Protein AF-A0A3M7S4C2-F1 (afdb_monomer_lite)

Secondary structure (DSSP, 8-state):
----------SS-S-----PPPP---------------------------PPP----------PPPP---------------PPP------------------PPPP---------S-------------------TT-EEEEEETTTTEEEEE-SS-EEEEEEEEE-TTGGG-------BEEEEEETTEEEEEEEEBTTBS-SEE-TTT--EE-EEEES-TT--SSEEEE--HHHHHHHHHHHHHS-GGGEEEEEE-

Radius of gyration: 34.14 Å; chains: 1; bounding box: 74×102×87 Å

Foldseek 3Di:
DDDDDDDDDDPPPDPDDDPDDDDDDDDDDDDDDDPPPDDDDPDDDPPDDDDDDPDDDDDPDPDDDDDDDDPDDDDPPDDPPPDDDDDDDDDDDPDDDDDPPPPDPDPPDPPPPDDDPDDPDPDDPPPPPPPPPPPPLQFKEWEADPVQQWIWIDGNPDTDIFRKDFQAVPCVPPPQDFAFWWWDQPDPPDNQKTWTQGPVDPARGQDPVPRDGAIEIEHADPPDPHGYIHGVDPVVSVVVVVVPVVDDRVRYTYTYDD

Sequence (258 aa):
MMKFTALVVLSCLYTLGTSQMFPDHSLDMSQQLTMAHSMPLMQSVPVAHPVPVPVAHPVAVPVAHPVPVPVLHPMPVALPLMASPLVGFRHGGFGRFRSLRRRRPRPFRRDFFKRDLNNSTEEGVSEEAMDEEEFPFNKTFCNYSSDRKILSCNGVNSSFDCDVIQKLSGLEKLRLRLSRLELVPAEEDNLSVLRLLTPESDFTVVEPLTKRKIVLSLFNSKNTNDPGLMINDSQCWGKVENLVKENKREDIQLALFL

Organism: Brachionus plicatilis (NCBI:txid10195)

pLDDT: mean 70.72, std 20.03, range [32.59, 98.25]

Structure (mmCIF, N/CA/C/O backbone):
data_AF-A0A3M7S4C2-F1
#
_entry.id   AF-A0A3M7S4C2-F1
#
loop_
_atom_site.group_PDB
_atom_site.id
_atom_site.type_symbol
_atom_site.label_atom_id
_atom_site.label_alt_id
_atom_site.label_comp_id
_atom_site.label_asym_id
_atom_site.label_entity_id
_atom_site.label_seq_id
_atom_site.pdbx_PDB_ins_code
_atom_site.Cartn_x
_atom_site.Cartn_y
_atom_site.Cartn_z
_atom_site.occupancy
_atom_site.B_iso_or_equiv
_atom_site.auth_seq_id
_atom_site.auth_comp_id
_atom_site.auth_asym_id
_atom_site.auth_atom_id
_atom_site.pdbx_PDB_model_num
ATOM 1 N N . MET A 1 1 ? -56.886 15.601 4.260 1.00 35.12 1 MET A N 1
ATOM 2 C CA . MET A 1 1 ? -57.551 15.059 3.055 1.00 35.12 1 MET A CA 1
ATOM 3 C C . MET A 1 1 ? -56.478 14.780 2.009 1.00 35.12 1 MET A C 1
ATOM 5 O O . MET A 1 1 ? -55.785 15.727 1.686 1.00 35.12 1 MET A O 1
ATOM 9 N N . MET A 1 2 ? -56.337 13.507 1.589 1.00 32.59 2 MET A N 1
ATOM 10 C CA . MET A 1 2 ? -55.825 12.974 0.294 1.00 32.59 2 MET A CA 1
ATOM 11 C C . MET A 1 2 ? -54.542 13.626 -0.303 1.00 32.59 2 MET A C 1
ATOM 13 O O . MET A 1 2 ? -54.544 14.816 -0.564 1.00 32.59 2 MET A O 1
ATOM 17 N N . LYS A 1 3 ? -53.420 12.961 -0.639 1.00 33.59 3 LYS A N 1
ATOM 18 C CA . LYS A 1 3 ? -53.137 11.687 -1.355 1.00 33.59 3 LYS A CA 1
ATOM 19 C C . LYS A 1 3 ? -51.664 11.283 -1.058 1.00 33.59 3 LYS A C 1
ATOM 21 O O . LYS A 1 3 ? -50.831 12.170 -0.935 1.00 33.59 3 LYS A O 1
ATOM 26 N N . PHE A 1 4 ? -51.341 10.042 -0.679 1.00 38.00 4 PHE A N 1
ATOM 27 C CA . PHE A 1 4 ? -51.061 8.846 -1.505 1.00 38.00 4 PHE A CA 1
ATOM 28 C C . PHE A 1 4 ? -49.724 8.861 -2.291 1.00 38.00 4 PHE A C 1
ATOM 30 O O . PHE A 1 4 ? -49.544 9.664 -3.196 1.00 38.00 4 PHE A O 1
ATOM 37 N N . THR A 1 5 ? -48.877 7.865 -1.971 1.00 45.06 5 THR A N 1
ATOM 38 C CA . THR A 1 5 ? -47.960 7.098 -2.857 1.00 45.06 5 THR A CA 1
ATOM 39 C C . THR A 1 5 ? -46.885 7.817 -3.682 1.00 45.06 5 THR A C 1
ATOM 41 O O . THR A 1 5 ? -47.194 8.418 -4.701 1.00 45.06 5 THR A O 1
ATOM 44 N N . ALA A 1 6 ? -45.612 7.571 -3.338 1.00 45.44 6 ALA A N 1
ATOM 45 C CA . ALA A 1 6 ? -44.551 7.214 -4.296 1.00 45.44 6 ALA A CA 1
ATOM 46 C C . ALA A 1 6 ? -43.308 6.709 -3.535 1.00 45.44 6 ALA A C 1
ATOM 48 O O . ALA A 1 6 ? -42.362 7.442 -3.260 1.00 45.44 6 ALA A O 1
ATOM 49 N N . LEU A 1 7 ? -43.364 5.437 -3.148 1.00 47.34 7 LEU A N 1
ATOM 50 C CA . LEU A 1 7 ? -42.208 4.600 -2.850 1.00 47.34 7 LEU A CA 1
ATOM 51 C C . LEU A 1 7 ? -41.996 3.757 -4.120 1.00 47.34 7 LEU A C 1
ATOM 53 O O . LEU A 1 7 ? -42.987 3.325 -4.707 1.00 47.34 7 LEU A O 1
ATOM 57 N N . VAL A 1 8 ? -40.735 3.481 -4.469 1.00 48.12 8 VAL A N 1
ATOM 58 C CA . VAL A 1 8 ? -40.278 2.555 -5.530 1.00 48.12 8 VAL A CA 1
ATOM 59 C C . VAL A 1 8 ? -40.122 3.176 -6.936 1.00 48.12 8 VAL A C 1
ATOM 61 O O . VAL A 1 8 ? -40.940 3.963 -7.393 1.00 48.12 8 VAL A O 1
ATOM 64 N N . VAL A 1 9 ? -39.051 2.735 -7.613 1.00 48.69 9 VAL A N 1
ATOM 65 C CA . VAL A 1 9 ? -38.586 3.015 -8.989 1.00 48.69 9 VAL A CA 1
ATOM 66 C C . VAL A 1 9 ? -37.604 4.187 -9.154 1.00 48.69 9 VAL A C 1
ATOM 68 O O . VAL A 1 9 ? -37.890 5.177 -9.814 1.00 48.69 9 VAL A O 1
ATOM 71 N N . LEU A 1 10 ? -36.376 4.032 -8.647 1.00 46.69 10 LEU A N 1
ATOM 72 C CA . LEU A 1 10 ? -35.209 4.712 -9.236 1.00 46.69 10 LEU A CA 1
ATOM 73 C C . LEU A 1 10 ? -33.942 3.839 -9.150 1.00 46.69 10 LEU A C 1
ATOM 75 O O . LEU A 1 10 ? -32.878 4.276 -8.725 1.00 46.69 10 LEU A O 1
ATOM 79 N N . SER A 1 11 ? -34.083 2.566 -9.528 1.00 45.22 11 SER A N 1
ATOM 80 C CA . SER A 1 11 ? -33.001 1.571 -9.533 1.00 45.22 11 SER A CA 1
ATOM 81 C C . SER A 1 11 ? -33.003 0.683 -10.790 1.00 45.22 11 SER A C 1
ATOM 83 O O . SER A 1 11 ? -32.667 -0.491 -10.695 1.00 45.22 11 SER A O 1
ATOM 85 N N . CYS A 1 12 ? -33.397 1.206 -11.965 1.00 45.22 12 CYS A N 1
ATOM 86 C CA . CYS A 1 12 ? -33.492 0.417 -13.215 1.00 45.22 12 CYS A CA 1
ATOM 87 C C . CYS A 1 12 ? -33.169 1.165 -14.535 1.00 45.22 12 CYS A C 1
ATOM 89 O O . CYS A 1 12 ? -33.632 0.736 -15.584 1.00 45.22 12 CYS A O 1
ATOM 91 N N . LEU A 1 13 ? -32.392 2.258 -14.551 1.00 48.03 13 LEU A N 1
ATOM 92 C CA . LEU A 1 13 ? -32.120 2.996 -15.810 1.00 48.03 13 LEU A CA 1
ATOM 93 C C . LEU A 1 13 ? -30.636 3.287 -16.101 1.00 48.03 13 LEU A C 1
ATOM 95 O O . LEU A 1 13 ? -30.310 4.337 -16.635 1.00 48.03 13 LEU A O 1
ATOM 99 N N . TYR A 1 14 ? -29.733 2.346 -15.810 1.00 46.19 14 TYR A N 1
ATOM 100 C CA . TYR A 1 14 ? -28.344 2.407 -16.307 1.00 46.19 14 TYR A CA 1
ATOM 101 C C . TYR A 1 14 ? -27.871 1.077 -16.915 1.00 46.19 14 TYR A C 1
ATOM 103 O O . TYR A 1 14 ? -26.772 0.601 -16.654 1.00 46.19 14 TYR A O 1
ATOM 111 N N . THR A 1 15 ? -28.711 0.469 -17.752 1.00 50.47 15 THR A N 1
ATOM 112 C CA . THR A 1 15 ? -28.325 -0.643 -18.638 1.00 50.47 15 THR A CA 1
ATOM 113 C C . THR A 1 15 ? -28.942 -0.451 -20.016 1.00 50.47 15 THR A C 1
ATOM 115 O O . THR A 1 15 ? -29.789 -1.237 -20.420 1.00 50.47 15 THR A O 1
ATOM 118 N N . LEU A 1 16 ? -28.565 0.606 -20.735 1.00 49.69 16 LEU A N 1
ATOM 119 C CA . LEU A 1 16 ? -28.831 0.712 -22.170 1.00 49.69 16 LEU A CA 1
ATOM 120 C C . LEU A 1 16 ? -27.702 1.505 -22.836 1.00 49.69 16 LEU A C 1
ATOM 122 O O . LEU A 1 16 ? -27.539 2.688 -22.558 1.00 49.69 16 LEU A O 1
ATOM 126 N N . GLY A 1 17 ? -26.980 0.853 -23.751 1.00 46.91 17 GLY A N 1
ATOM 127 C CA . GLY A 1 17 ? -26.471 1.542 -24.937 1.00 46.91 17 GLY A CA 1
ATOM 128 C C . GLY A 1 17 ? -24.961 1.600 -25.145 1.00 46.91 17 GLY A C 1
ATOM 129 O O . GLY A 1 17 ? -24.415 2.692 -25.170 1.00 46.91 17 GLY A O 1
ATOM 130 N N . THR A 1 18 ? -24.324 0.466 -25.448 1.00 44.00 18 THR A N 1
ATOM 131 C CA . THR A 1 18 ? -23.242 0.420 -26.454 1.00 44.00 18 THR A CA 1
ATOM 132 C C . THR A 1 18 ? -23.322 -0.894 -27.236 1.00 44.00 18 THR A C 1
ATOM 134 O O . THR A 1 18 ? -22.619 -1.866 -26.978 1.00 44.00 18 THR A O 1
ATOM 137 N N . SER A 1 19 ? -24.224 -0.936 -28.217 1.00 41.88 19 SER A N 1
ATOM 138 C CA . SER A 1 19 ? -24.152 -1.909 -29.309 1.00 41.88 19 SER A CA 1
ATOM 139 C C . SER A 1 19 ? -23.009 -1.491 -30.233 1.00 41.88 19 SER A C 1
ATOM 141 O O . SER A 1 19 ? -23.200 -0.646 -31.103 1.00 41.88 19 SER A O 1
ATOM 143 N N . GLN A 1 20 ? -21.811 -2.038 -30.024 1.00 49.97 20 GLN A N 1
ATOM 144 C CA . GLN A 1 20 ? -20.750 -1.952 -31.024 1.00 49.97 20 GLN A CA 1
ATOM 145 C C . GLN A 1 20 ? -20.998 -2.994 -32.118 1.00 49.97 20 GLN A C 1
ATOM 147 O O . GLN A 1 20 ? -21.077 -4.195 -31.860 1.00 49.97 20 GLN A O 1
ATOM 152 N N . MET A 1 21 ? -21.152 -2.477 -33.338 1.00 49.59 21 MET A N 1
ATOM 153 C CA . MET A 1 21 ? -21.052 -3.197 -34.603 1.00 49.59 21 MET A CA 1
ATOM 154 C C . MET A 1 21 ? -19.726 -3.961 -34.665 1.00 49.59 21 MET A C 1
ATOM 156 O O . MET A 1 21 ? -18.658 -3.356 -34.618 1.00 49.59 21 MET A O 1
ATOM 160 N N . PHE A 1 22 ? -19.805 -5.279 -34.820 1.00 48.31 22 PHE A N 1
ATOM 161 C CA . PHE A 1 22 ? -18.695 -6.096 -35.299 1.00 48.31 22 PHE A CA 1
ATOM 162 C C . PHE A 1 22 ? -18.702 -6.071 -36.835 1.00 48.31 22 PHE A C 1
ATOM 164 O O . PHE A 1 22 ? -19.750 -6.351 -37.420 1.00 48.31 22 PHE A O 1
ATOM 171 N N . PRO A 1 23 ? -17.584 -5.748 -37.507 1.00 55.09 23 PRO A N 1
ATOM 172 C CA . PRO A 1 23 ? -17.451 -6.000 -38.932 1.00 55.09 23 PRO A CA 1
ATOM 173 C C . PRO A 1 23 ? -17.194 -7.492 -39.174 1.00 55.09 23 PRO A C 1
ATOM 175 O O . PRO A 1 23 ? -16.285 -8.091 -38.595 1.00 55.09 23 PRO A O 1
ATOM 178 N N . ASP A 1 24 ? -18.015 -8.071 -40.047 1.00 40.53 24 ASP A N 1
ATOM 179 C CA . ASP A 1 24 ? -17.871 -9.413 -40.602 1.00 40.53 24 ASP A CA 1
ATOM 180 C C . ASP A 1 24 ? -16.514 -9.575 -41.304 1.00 40.53 24 ASP A C 1
ATOM 182 O O . ASP A 1 24 ? -16.316 -9.120 -42.432 1.00 40.53 24 ASP A O 1
ATOM 186 N N . HIS A 1 25 ? -15.586 -10.292 -40.671 1.00 53.44 25 HIS A N 1
ATOM 187 C CA . HIS A 1 25 ? -14.462 -10.907 -41.371 1.00 53.44 25 HIS A CA 1
ATOM 188 C C . HIS A 1 25 ? -14.816 -12.352 -41.728 1.00 53.44 25 HIS A C 1
ATOM 190 O O . HIS A 1 25 ? -14.618 -13.286 -40.958 1.00 53.44 25 HIS A O 1
ATOM 196 N N . SER A 1 26 ? -15.392 -12.479 -42.926 1.00 48.00 26 SER A N 1
ATOM 197 C CA . SER A 1 26 ? -15.062 -13.471 -43.956 1.00 48.00 26 SER A CA 1
ATOM 198 C C . SER A 1 26 ? -14.290 -14.709 -43.482 1.00 48.00 26 SER A C 1
ATOM 200 O O . SER A 1 26 ? -13.069 -14.685 -43.331 1.00 48.00 26 SER A O 1
ATOM 202 N N . LEU A 1 27 ? -15.034 -15.808 -43.371 1.00 49.00 27 LEU A N 1
ATOM 203 C CA . LEU A 1 27 ? -14.560 -17.188 -43.379 1.00 49.00 27 LEU A CA 1
ATOM 204 C C . LEU A 1 27 ? -13.644 -17.443 -44.582 1.00 49.00 27 LEU A C 1
ATOM 206 O O . LEU A 1 27 ? -14.088 -17.297 -45.719 1.00 49.00 27 LEU A O 1
ATOM 210 N N . ASP A 1 28 ? -12.427 -17.926 -44.338 1.00 46.19 28 ASP A N 1
ATOM 211 C CA . ASP A 1 28 ? -11.808 -18.848 -45.281 1.00 46.19 28 ASP A CA 1
ATOM 212 C C . ASP A 1 28 ? -10.933 -19.899 -44.582 1.00 46.19 28 ASP A C 1
ATOM 214 O O . ASP A 1 28 ? -10.137 -19.621 -43.687 1.00 46.19 28 ASP A O 1
ATOM 218 N N . MET A 1 29 ? -11.112 -21.113 -45.088 1.00 49.59 29 MET A N 1
ATOM 219 C CA . MET A 1 29 ? -10.134 -22.180 -45.206 1.00 49.59 29 MET A CA 1
ATOM 220 C C . MET A 1 29 ? -9.654 -22.950 -43.958 1.00 49.59 29 MET A C 1
ATOM 222 O O . MET A 1 29 ? -8.611 -22.704 -43.362 1.00 49.59 29 MET A O 1
ATOM 226 N N . SER A 1 30 ? -10.362 -24.058 -43.723 1.00 54.47 30 SER A N 1
ATOM 227 C CA . SER A 1 30 ? -9.778 -25.407 -43.786 1.00 54.47 30 SER A CA 1
ATOM 228 C C . SER A 1 30 ? -8.533 -25.690 -42.935 1.00 54.47 30 SER A C 1
ATOM 230 O O . SER A 1 30 ? -7.424 -25.753 -43.463 1.00 54.47 30 SER A O 1
ATOM 232 N N . GLN A 1 31 ? -8.719 -26.066 -41.666 1.00 51.25 31 GLN A N 1
ATOM 233 C CA . GLN A 1 31 ? -7.781 -26.989 -41.020 1.00 51.25 31 GLN A CA 1
ATOM 234 C C . GLN A 1 31 ? -8.491 -28.203 -40.424 1.00 51.25 31 GLN A C 1
ATOM 236 O O . GLN A 1 31 ? -9.457 -28.127 -39.671 1.00 51.25 31 GLN A O 1
ATOM 241 N N . GLN A 1 32 ? -7.996 -29.335 -40.907 1.00 49.38 32 GLN A N 1
ATOM 242 C CA . GLN A 1 32 ? -8.469 -30.698 -40.793 1.00 49.38 32 GLN A CA 1
ATOM 243 C C . GLN A 1 32 ? -8.641 -31.156 -39.340 1.00 49.38 32 GLN A C 1
ATOM 245 O O . GLN A 1 32 ? -7.739 -31.028 -38.515 1.00 49.38 32 GLN A O 1
ATOM 250 N N . LEU A 1 33 ? -9.786 -31.792 -39.077 1.00 49.16 33 LEU A N 1
ATOM 251 C CA . LEU A 1 33 ? -9.981 -32.695 -37.950 1.00 49.16 33 LEU A CA 1
ATOM 252 C C . LEU A 1 33 ? -8.979 -33.859 -38.047 1.00 49.16 33 LEU A C 1
ATOM 254 O O . LEU A 1 33 ? -9.163 -34.778 -38.843 1.00 49.16 33 LEU A O 1
ATOM 258 N N . THR A 1 34 ? -7.975 -33.879 -37.179 1.00 50.44 34 THR A N 1
ATOM 259 C CA . THR A 1 34 ? -7.281 -35.108 -36.783 1.00 50.44 34 THR A CA 1
ATOM 260 C C . THR A 1 34 ? -7.772 -35.506 -35.397 1.00 50.44 34 THR A C 1
ATOM 262 O O . THR A 1 34 ? -7.291 -35.041 -34.367 1.00 50.44 34 THR A O 1
ATOM 265 N N . MET A 1 35 ? -8.774 -36.387 -35.368 1.00 51.94 35 MET A N 1
ATOM 266 C CA . MET A 1 35 ? -9.178 -37.087 -34.151 1.00 51.94 35 MET A CA 1
ATOM 267 C C . MET A 1 35 ? -8.098 -38.106 -33.766 1.00 51.94 35 MET A C 1
ATOM 269 O O . MET A 1 35 ? -8.178 -39.276 -34.134 1.00 51.94 35 MET A O 1
ATOM 273 N N . ALA A 1 36 ? -7.090 -37.683 -33.007 1.00 49.34 36 ALA A N 1
ATOM 274 C CA . ALA A 1 36 ? -6.218 -38.608 -32.294 1.00 49.34 36 ALA A CA 1
ATOM 275 C C . ALA A 1 36 ? -6.896 -38.999 -30.972 1.00 49.34 36 ALA A C 1
ATOM 277 O O . ALA A 1 36 ? -6.833 -38.279 -29.979 1.00 49.34 36 ALA A O 1
ATOM 278 N N . HIS A 1 37 ? -7.581 -40.143 -30.983 1.00 49.88 37 HIS A N 1
ATOM 279 C CA . HIS A 1 37 ? -8.030 -40.831 -29.776 1.00 49.88 37 HIS A CA 1
ATOM 280 C C . HIS A 1 37 ? -6.801 -41.294 -28.980 1.00 49.88 37 HIS A C 1
ATOM 282 O O . HIS A 1 37 ? -6.204 -42.324 -29.295 1.00 49.88 37 HIS A O 1
ATOM 288 N N . SER A 1 38 ? -6.410 -40.544 -27.950 1.00 48.31 38 SER A N 1
ATOM 289 C CA . SER A 1 38 ? -5.453 -41.005 -26.947 1.00 48.31 38 SER A CA 1
ATOM 290 C C . SER A 1 38 ? -6.194 -41.799 -25.869 1.00 48.31 38 SER A C 1
ATOM 292 O O . SER A 1 38 ? -6.993 -41.274 -25.097 1.00 48.31 38 SER A O 1
ATOM 294 N N . MET A 1 39 ? -5.949 -43.110 -25.842 1.00 57.84 39 MET A N 1
ATOM 295 C CA . MET A 1 39 ? -6.380 -43.977 -24.747 1.00 57.84 39 MET A CA 1
ATOM 296 C C . MET A 1 39 ? -5.688 -43.561 -23.436 1.00 57.84 39 MET A C 1
ATOM 298 O O . MET A 1 39 ? -4.474 -43.336 -23.444 1.00 57.84 39 MET A O 1
ATOM 302 N N . PRO A 1 40 ? -6.402 -43.505 -22.298 1.00 56.25 40 PRO A N 1
ATOM 303 C CA . PRO A 1 40 ? -5.773 -43.283 -21.006 1.00 56.25 40 PRO A CA 1
ATOM 304 C C . PRO A 1 40 ? -5.019 -44.549 -20.578 1.00 56.25 40 PRO A C 1
ATOM 306 O O . PRO A 1 40 ? -5.615 -45.574 -20.245 1.00 56.25 40 PRO A O 1
ATOM 309 N N . LEU A 1 41 ? -3.688 -44.474 -20.585 1.00 56.22 41 LEU A N 1
ATOM 310 C CA . LEU A 1 41 ? -2.825 -45.430 -19.896 1.00 56.22 41 LEU A CA 1
ATOM 311 C C . LEU A 1 41 ? -3.158 -45.381 -18.399 1.00 56.22 41 LEU A C 1
ATOM 313 O O . LEU A 1 41 ? -2.901 -44.384 -17.727 1.00 56.22 41 LEU A O 1
ATOM 317 N N . MET A 1 42 ? -3.735 -46.472 -17.895 1.00 47.56 42 MET A N 1
ATOM 318 C CA . MET A 1 42 ? -3.883 -46.764 -16.470 1.00 47.56 42 MET A CA 1
ATOM 319 C C . MET A 1 42 ? -2.492 -46.817 -15.828 1.00 47.56 42 MET A C 1
ATOM 321 O O . MET A 1 42 ? -1.848 -47.864 -15.788 1.00 47.56 42 MET A O 1
ATOM 325 N N . GLN A 1 43 ? -1.999 -45.675 -15.353 1.00 57.41 43 GLN A N 1
ATOM 326 C CA . GLN A 1 43 ? -0.834 -45.626 -14.481 1.00 57.41 43 GLN A CA 1
ATOM 327 C C . GLN A 1 43 ? -1.268 -46.084 -13.089 1.00 57.41 43 GLN A C 1
ATOM 329 O O . GLN A 1 43 ? -2.023 -45.408 -12.393 1.00 57.41 43 GLN A O 1
ATOM 334 N N . SER A 1 44 ? -0.799 -47.267 -12.696 1.00 57.88 44 SER A N 1
ATOM 335 C CA . SER A 1 44 ? -0.909 -47.775 -11.335 1.00 57.88 44 SER A CA 1
ATOM 336 C C . SER A 1 44 ? -0.174 -46.828 -10.388 1.00 57.88 44 SER A C 1
ATOM 338 O O . SER A 1 44 ? 1.058 -46.799 -10.366 1.00 57.88 44 SER A O 1
ATOM 340 N N . VAL A 1 45 ? -0.925 -46.040 -9.622 1.00 59.19 45 VAL A N 1
ATOM 341 C CA . VAL A 1 45 ? -0.373 -45.204 -8.555 1.00 59.19 45 VAL A CA 1
ATOM 342 C C . VAL A 1 45 ? 0.191 -46.138 -7.476 1.00 59.19 45 VAL A C 1
ATOM 344 O O . VAL A 1 45 ? -0.570 -46.937 -6.923 1.00 59.19 45 VAL A O 1
ATOM 347 N N . PRO A 1 46 ? 1.499 -46.092 -7.167 1.00 63.81 46 PRO A N 1
ATOM 348 C CA . PRO A 1 46 ? 2.047 -46.856 -6.058 1.00 63.81 46 PRO A CA 1
ATOM 349 C C . PRO A 1 46 ? 1.448 -46.320 -4.755 1.00 63.81 46 PRO A C 1
ATOM 351 O O . PRO A 1 46 ? 1.645 -45.163 -4.384 1.00 63.81 46 PRO A O 1
ATOM 354 N N . VAL A 1 47 ? 0.686 -47.169 -4.066 1.00 68.00 47 VAL A N 1
ATOM 355 C CA . VAL A 1 47 ? 0.173 -46.895 -2.722 1.00 68.00 47 VAL A CA 1
ATOM 356 C C . VAL A 1 47 ? 1.373 -46.850 -1.780 1.00 68.00 47 VAL A C 1
ATOM 358 O O . VAL A 1 47 ? 1.910 -47.885 -1.391 1.00 68.00 47 VAL A O 1
ATOM 361 N N . ALA A 1 48 ? 1.827 -45.644 -1.442 1.00 61.72 48 ALA A N 1
ATOM 362 C CA . ALA A 1 48 ? 2.855 -45.453 -0.432 1.00 61.72 48 ALA A CA 1
ATOM 363 C C . ALA A 1 48 ? 2.311 -45.917 0.926 1.00 61.72 48 ALA A C 1
ATOM 365 O O . ALA A 1 48 ? 1.282 -45.434 1.403 1.00 61.72 48 ALA A O 1
ATOM 366 N N . HIS A 1 49 ? 2.992 -46.882 1.542 1.00 69.38 49 HIS A N 1
ATOM 367 C CA . HIS A 1 49 ? 2.690 -47.303 2.902 1.00 69.38 49 HIS A CA 1
ATOM 368 C C . HIS A 1 49 ? 3.015 -46.163 3.880 1.00 69.38 49 HIS A C 1
ATOM 370 O O . HIS A 1 49 ? 4.044 -45.502 3.718 1.00 69.38 49 HIS A O 1
ATOM 376 N N . PRO A 1 50 ? 2.155 -45.908 4.882 1.00 65.44 50 PRO A N 1
ATOM 377 C CA . PRO A 1 50 ? 2.378 -44.843 5.846 1.00 65.44 50 PRO A CA 1
ATOM 378 C C . PRO A 1 50 ? 3.672 -45.115 6.617 1.00 65.44 50 PRO A C 1
ATOM 380 O O . PRO A 1 50 ? 3.790 -46.106 7.337 1.00 65.44 50 PRO A O 1
ATOM 383 N N . VAL A 1 51 ? 4.650 -44.227 6.448 1.00 76.75 51 VAL A N 1
ATOM 384 C CA . VAL A 1 51 ? 5.870 -44.222 7.255 1.00 76.75 51 VAL A CA 1
ATOM 385 C C . VAL A 1 51 ? 5.467 -43.835 8.683 1.00 76.75 51 VAL A C 1
ATOM 387 O O . VAL A 1 51 ? 4.829 -42.792 8.858 1.00 76.75 51 VAL A O 1
ATOM 390 N N . PRO A 1 52 ? 5.795 -44.643 9.707 1.00 70.81 52 PRO A N 1
ATOM 391 C CA . PRO A 1 52 ? 5.516 -44.281 11.086 1.00 70.81 52 PRO A CA 1
ATOM 392 C C . PRO A 1 52 ? 6.259 -42.989 11.430 1.00 70.81 52 PRO A C 1
ATOM 394 O O . PRO A 1 52 ? 7.488 -42.935 11.400 1.00 70.81 52 PRO A O 1
ATOM 397 N N . VAL A 1 53 ? 5.499 -41.937 11.735 1.00 68.81 53 VAL A N 1
ATOM 398 C CA . VAL A 1 53 ? 6.046 -40.664 12.207 1.00 68.81 53 VAL A CA 1
ATOM 399 C C . VAL A 1 53 ? 6.624 -40.903 13.605 1.00 68.81 53 VAL A C 1
ATOM 401 O O . VAL A 1 53 ? 5.886 -41.359 14.483 1.00 68.81 53 VAL A O 1
ATOM 404 N N . PRO A 1 54 ? 7.918 -40.625 13.845 1.00 70.94 54 PRO A N 1
ATOM 405 C CA . PRO A 1 54 ? 8.489 -40.736 15.177 1.00 70.94 54 PRO A CA 1
ATOM 406 C C . PRO A 1 54 ? 7.787 -39.743 16.105 1.00 70.94 54 PRO A C 1
ATOM 408 O O . PRO A 1 54 ? 7.873 -38.527 15.933 1.00 70.94 54 PRO A O 1
ATOM 411 N N . VAL A 1 55 ? 7.064 -40.277 17.088 1.00 71.94 55 VAL A N 1
ATOM 412 C CA . VAL A 1 55 ? 6.457 -39.495 18.165 1.00 71.94 55 VAL A CA 1
ATOM 413 C C . VAL A 1 55 ? 7.596 -38.993 19.044 1.00 71.94 55 VAL A C 1
ATOM 415 O O . VAL A 1 55 ? 8.136 -39.733 19.864 1.00 71.94 55 VAL A O 1
ATOM 418 N N . ALA A 1 56 ? 8.002 -37.740 18.843 1.00 69.19 56 ALA A N 1
ATOM 419 C CA . ALA A 1 56 ? 8.941 -37.085 19.737 1.00 69.19 56 ALA A CA 1
ATOM 420 C C . ALA A 1 56 ? 8.300 -36.961 21.127 1.00 69.19 56 ALA A C 1
ATOM 422 O O . ALA A 1 56 ? 7.189 -36.446 21.272 1.00 69.19 56 ALA A O 1
ATOM 423 N N . HIS A 1 57 ? 8.997 -37.452 22.152 1.00 71.06 57 HIS A N 1
ATOM 424 C CA . HIS A 1 57 ? 8.588 -37.252 23.535 1.00 71.06 57 HIS A CA 1
ATOM 425 C C . HIS A 1 57 ? 8.580 -35.751 23.863 1.00 71.06 57 HIS A C 1
ATOM 427 O O . HIS A 1 57 ? 9.481 -35.031 23.420 1.00 71.06 57 HIS A O 1
ATOM 433 N N . PRO A 1 58 ? 7.581 -35.260 24.619 1.00 68.88 58 PRO A N 1
ATOM 434 C CA . PRO A 1 58 ? 7.496 -33.852 24.973 1.00 68.88 58 PRO A CA 1
ATOM 435 C C . PRO A 1 58 ? 8.745 -33.451 25.760 1.00 68.88 58 PRO A C 1
ATOM 437 O O . PRO A 1 58 ? 8.984 -33.926 26.870 1.00 68.88 58 PRO A O 1
ATOM 440 N N . VAL A 1 59 ? 9.554 -32.580 25.160 1.00 73.69 59 VAL A N 1
ATOM 441 C CA . VAL A 1 59 ? 10.675 -31.935 25.840 1.00 73.69 59 VAL A CA 1
ATOM 442 C C . VAL A 1 59 ? 10.079 -31.021 26.904 1.00 73.69 59 VAL A C 1
ATOM 444 O O . VAL A 1 59 ? 9.273 -30.143 26.592 1.00 73.69 59 VAL A O 1
ATOM 447 N N . ALA A 1 60 ? 10.445 -31.250 28.165 1.00 66.06 60 ALA A N 1
ATOM 448 C CA . ALA A 1 60 ? 10.038 -30.397 29.270 1.00 66.06 60 ALA A CA 1
ATOM 449 C C . ALA A 1 60 ? 10.540 -28.970 29.008 1.00 66.06 60 ALA A C 1
ATOM 451 O O . ALA A 1 60 ? 11.743 -28.713 29.027 1.00 66.06 60 ALA A O 1
ATOM 452 N N . VAL A 1 61 ? 9.615 -28.051 28.731 1.00 66.62 61 VAL A N 1
ATOM 453 C CA . VAL A 1 61 ? 9.931 -26.629 28.608 1.00 66.62 61 VAL A CA 1
ATOM 454 C C . VAL A 1 61 ? 10.268 -26.124 30.013 1.00 66.62 61 VAL A C 1
ATOM 456 O O . VAL A 1 61 ? 9.415 -26.228 30.900 1.00 66.62 61 VAL A O 1
ATOM 459 N N . PRO A 1 62 ? 11.483 -25.604 30.259 1.00 68.81 62 PRO A N 1
ATOM 460 C CA . PRO A 1 62 ? 11.812 -25.015 31.545 1.00 68.81 62 PRO A CA 1
ATOM 461 C C . PRO A 1 62 ? 10.895 -23.814 31.781 1.00 68.81 62 PRO A C 1
ATOM 463 O O . PRO A 1 62 ? 10.929 -22.823 31.052 1.00 68.81 62 PRO A O 1
ATOM 466 N N . VAL A 1 63 ? 10.040 -23.928 32.796 1.00 70.50 63 VAL A N 1
ATOM 467 C CA . VAL A 1 63 ? 9.185 -22.838 33.266 1.00 70.50 63 VAL A CA 1
ATOM 468 C C . VAL A 1 63 ? 10.104 -21.787 33.878 1.00 70.50 63 VAL A C 1
ATOM 470 O O . VAL A 1 63 ? 10.591 -21.949 34.995 1.00 70.50 63 VAL A O 1
ATOM 473 N N . ALA A 1 64 ? 10.384 -20.724 33.127 1.00 67.56 64 ALA A N 1
ATOM 474 C CA . ALA A 1 64 ? 11.095 -19.575 33.661 1.00 67.56 64 ALA A CA 1
ATOM 475 C C . ALA A 1 64 ? 10.235 -18.940 34.763 1.00 67.56 64 ALA A C 1
ATOM 477 O O . ALA A 1 64 ? 9.102 -18.518 34.522 1.00 67.56 64 ALA A O 1
ATOM 478 N N . HIS A 1 65 ? 10.763 -18.903 35.985 1.00 71.00 65 HIS A N 1
ATOM 479 C CA . HIS A 1 65 ? 10.127 -18.190 37.083 1.00 71.00 65 HIS A CA 1
ATOM 480 C C . HIS A 1 65 ? 10.043 -16.695 36.736 1.00 71.00 65 HIS A C 1
ATOM 482 O O . HIS A 1 65 ? 11.023 -16.136 36.235 1.00 71.00 65 HIS A O 1
ATOM 488 N N . PRO A 1 66 ? 8.898 -16.034 36.980 1.00 67.75 66 PRO A N 1
ATOM 489 C CA . PRO A 1 66 ? 8.754 -14.615 36.701 1.00 67.75 66 PRO A CA 1
ATOM 490 C C . PRO A 1 66 ? 9.763 -13.829 37.541 1.00 67.75 66 PRO A C 1
ATOM 492 O O . PRO A 1 66 ? 9.718 -13.845 38.772 1.00 67.75 66 PRO A O 1
ATOM 495 N N . VAL A 1 67 ? 10.688 -13.153 36.861 1.00 77.19 67 VAL A N 1
ATOM 496 C CA . VAL A 1 67 ? 11.609 -12.206 37.488 1.00 77.19 67 VAL A CA 1
ATOM 497 C C . VAL A 1 67 ? 10.774 -11.020 37.986 1.00 77.19 67 VAL A C 1
ATOM 499 O O . VAL A 1 67 ? 10.032 -10.440 37.189 1.00 77.19 67 VAL A O 1
ATOM 502 N N . PRO A 1 68 ? 10.856 -10.644 39.275 1.00 73.56 68 PRO A N 1
ATOM 503 C CA . PRO A 1 68 ? 10.170 -9.465 39.786 1.00 73.56 68 PRO A CA 1
ATOM 504 C C . PRO A 1 68 ? 10.656 -8.224 39.034 1.00 73.56 68 PRO A C 1
ATOM 506 O O . PRO A 1 68 ? 11.824 -7.848 39.132 1.00 73.56 68 PRO A O 1
ATOM 509 N N . VAL A 1 69 ? 9.768 -7.590 38.268 1.00 69.50 69 VAL A N 1
ATOM 510 C CA . VAL A 1 69 ? 10.061 -6.301 37.638 1.00 69.50 69 VAL A CA 1
ATOM 511 C C . VAL A 1 69 ? 10.002 -5.231 38.733 1.00 69.50 69 VAL A C 1
ATOM 513 O O . VAL A 1 69 ? 8.964 -5.105 39.389 1.00 69.50 69 VAL A O 1
ATOM 516 N N . PRO A 1 70 ? 11.081 -4.465 38.971 1.00 70.00 70 PRO A N 1
ATOM 517 C CA . PRO A 1 70 ? 11.056 -3.386 39.946 1.00 70.00 70 PRO A CA 1
ATOM 518 C C . PRO A 1 70 ? 10.049 -2.319 39.507 1.00 70.00 70 PRO A C 1
ATOM 520 O O . PRO A 1 70 ? 10.187 -1.693 38.456 1.00 70.00 70 PRO A O 1
ATOM 523 N N . VAL A 1 71 ? 9.019 -2.118 40.330 1.00 70.94 71 VAL A N 1
ATOM 524 C CA . VAL A 1 71 ? 8.036 -1.046 40.162 1.00 70.94 71 VAL A CA 1
ATOM 525 C C . VAL A 1 71 ? 8.732 0.281 40.458 1.00 70.94 71 VAL A C 1
ATOM 527 O O . VAL A 1 71 ? 8.894 0.684 41.614 1.00 70.94 71 VAL A O 1
ATOM 530 N N . LEU A 1 72 ? 9.175 0.963 39.403 1.00 62.09 72 LEU A N 1
ATOM 531 C CA . LEU A 1 72 ? 9.630 2.344 39.501 1.00 62.09 72 LEU A CA 1
ATOM 532 C C . LEU A 1 72 ? 8.419 3.220 39.821 1.00 62.09 72 LEU A C 1
ATOM 534 O O . LEU A 1 72 ? 7.481 3.337 39.033 1.00 62.09 72 LEU A O 1
ATOM 538 N N . HIS A 1 73 ? 8.434 3.805 41.014 1.00 69.06 73 HIS A N 1
ATOM 539 C CA . HIS A 1 73 ? 7.423 4.760 41.435 1.00 69.06 73 HIS A CA 1
ATOM 540 C C . HIS A 1 73 ? 7.576 6.036 40.593 1.00 69.06 73 HIS A C 1
ATOM 542 O O . HIS A 1 73 ? 8.708 6.476 40.369 1.00 69.06 73 HIS A O 1
ATOM 548 N N . PRO A 1 74 ? 6.475 6.644 40.118 1.00 65.12 74 PRO A N 1
ATOM 549 C CA . PRO A 1 74 ? 6.543 7.881 39.356 1.00 65.12 74 PRO A CA 1
ATOM 550 C C . PRO A 1 74 ? 7.122 8.985 40.241 1.00 65.12 74 PRO A C 1
ATOM 552 O O . PRO A 1 74 ? 6.516 9.381 41.238 1.00 65.12 74 PRO A O 1
ATOM 555 N N . MET A 1 75 ? 8.308 9.480 39.884 1.00 67.19 75 MET A N 1
ATOM 556 C CA . MET A 1 75 ? 8.830 10.697 40.491 1.00 67.19 75 MET A CA 1
ATOM 557 C C . MET A 1 75 ? 7.927 11.874 40.097 1.00 67.19 75 MET A C 1
ATOM 559 O O . MET A 1 75 ? 7.604 12.021 38.913 1.00 67.19 75 MET A O 1
ATOM 563 N N . PRO A 1 76 ? 7.517 12.725 41.051 1.00 61.72 76 PRO A N 1
ATOM 564 C CA . PRO A 1 76 ? 6.781 13.937 40.737 1.00 61.72 76 PRO A CA 1
ATOM 565 C C . PRO A 1 76 ? 7.681 14.868 39.921 1.00 61.72 76 PRO A C 1
ATOM 567 O O . PRO A 1 76 ? 8.694 15.372 40.403 1.00 61.72 76 PRO A O 1
ATOM 570 N N . VAL A 1 77 ? 7.302 15.088 38.663 1.00 67.75 77 VAL A N 1
ATOM 571 C CA . VAL A 1 77 ? 7.917 16.096 37.798 1.00 67.75 77 VAL A CA 1
ATOM 572 C C . VAL A 1 77 ? 7.570 17.466 38.375 1.00 67.75 77 VAL A C 1
ATOM 574 O O . VAL A 1 77 ? 6.438 17.936 38.265 1.00 67.75 77 VAL A O 1
ATOM 577 N N . ALA A 1 78 ? 8.544 18.101 39.023 1.00 54.41 78 ALA A N 1
ATOM 578 C CA . ALA A 1 78 ? 8.449 19.496 39.418 1.00 54.41 78 ALA A CA 1
ATOM 579 C C . ALA A 1 78 ? 8.486 20.365 38.151 1.00 54.41 78 ALA A C 1
ATOM 581 O O . ALA A 1 78 ? 9.529 20.532 37.521 1.00 54.41 78 ALA A O 1
ATOM 582 N N . LEU A 1 79 ? 7.327 20.893 37.757 1.00 59.19 79 LEU A N 1
ATOM 583 C CA . LEU A 1 79 ? 7.215 21.913 36.718 1.00 59.19 79 LEU A CA 1
ATOM 584 C C . LEU A 1 79 ? 7.865 23.217 37.217 1.00 59.19 79 LEU A C 1
ATOM 586 O O . LEU A 1 79 ? 7.438 23.737 38.252 1.00 59.19 79 LEU A O 1
ATOM 590 N N . PRO A 1 80 ? 8.852 23.791 36.506 1.00 55.25 80 PRO A N 1
ATOM 591 C CA . PRO A 1 80 ? 9.336 25.125 36.818 1.00 55.25 80 PRO A CA 1
ATOM 592 C C . PRO A 1 80 ? 8.264 26.155 36.436 1.00 55.25 80 PRO A C 1
ATOM 594 O O . PRO A 1 80 ? 7.984 26.393 35.261 1.00 55.25 80 PRO A O 1
ATOM 597 N N . LEU A 1 81 ? 7.662 26.774 37.454 1.00 51.66 81 LEU A N 1
ATOM 598 C CA . LEU A 1 81 ? 6.868 27.995 37.334 1.00 51.66 81 LEU A CA 1
ATOM 599 C C . LEU A 1 81 ? 7.779 29.133 36.855 1.00 51.66 81 LEU A C 1
ATOM 601 O O . LEU A 1 81 ? 8.378 29.847 37.656 1.00 51.66 81 LEU A O 1
ATOM 605 N N . MET A 1 82 ? 7.884 29.308 35.540 1.00 60.97 82 MET A N 1
ATOM 606 C CA . MET A 1 82 ? 8.468 30.516 34.966 1.00 60.97 82 MET A CA 1
ATOM 607 C C . MET A 1 82 ? 7.436 31.640 35.046 1.00 60.97 82 MET A C 1
ATOM 609 O O . MET A 1 82 ? 6.538 31.776 34.214 1.00 60.97 82 MET A O 1
ATOM 613 N N . ALA A 1 83 ? 7.569 32.423 36.114 1.00 48.69 83 ALA A N 1
ATOM 614 C CA . ALA A 1 83 ? 6.916 33.702 36.307 1.00 48.69 83 ALA A CA 1
ATOM 615 C C . ALA A 1 83 ? 7.216 34.626 35.116 1.00 48.69 83 ALA A C 1
ATOM 617 O O . ALA A 1 83 ? 8.364 34.988 34.864 1.00 48.69 83 ALA A O 1
ATOM 618 N N . SER A 1 84 ? 6.174 35.009 34.382 1.00 58.31 84 SER A N 1
ATOM 619 C CA . SER A 1 84 ? 6.269 36.068 33.378 1.00 58.31 84 SER A CA 1
ATOM 620 C C . SER A 1 84 ? 6.171 37.433 34.070 1.00 58.31 84 SER A C 1
ATOM 622 O O . SER A 1 84 ? 5.276 37.621 34.901 1.00 58.31 84 SER A O 1
ATOM 624 N N . PRO A 1 85 ? 7.058 38.393 33.757 1.00 55.25 85 PRO A N 1
ATOM 625 C CA . PRO A 1 85 ? 7.027 39.708 34.370 1.00 55.25 85 PRO A CA 1
ATOM 626 C C . PRO A 1 85 ? 5.836 40.520 33.854 1.00 55.25 85 PRO A C 1
ATOM 628 O O . PRO A 1 85 ? 5.639 40.709 32.654 1.00 55.25 85 PRO A O 1
ATOM 631 N N . LEU A 1 86 ? 5.062 41.024 34.813 1.00 53.38 86 LEU A N 1
ATOM 632 C CA . LEU A 1 86 ? 4.103 42.110 34.660 1.00 53.38 86 LEU A CA 1
ATOM 633 C C . LEU A 1 86 ? 4.794 43.335 34.044 1.00 53.38 86 LEU A C 1
ATOM 635 O O . LEU A 1 86 ? 5.491 44.074 34.735 1.00 53.38 86 LEU A O 1
ATOM 639 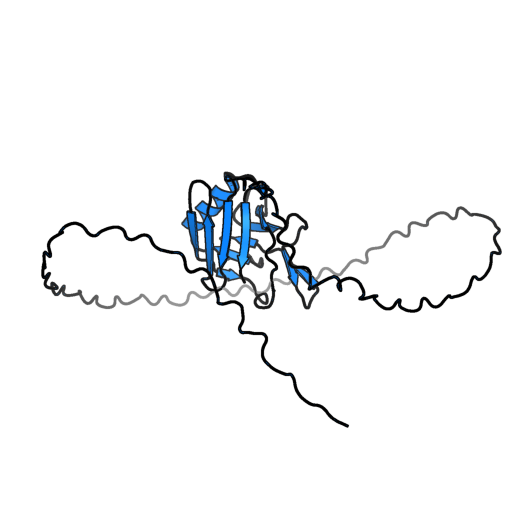N N . VAL A 1 87 ? 4.547 43.586 32.760 1.00 51.34 87 VAL A N 1
ATOM 640 C CA . VAL A 1 87 ? 4.729 44.909 32.153 1.00 51.34 87 VAL A CA 1
ATOM 641 C C . VAL A 1 87 ? 3.342 45.453 31.854 1.00 51.34 87 VAL A C 1
ATOM 643 O O . VAL A 1 87 ? 2.601 44.936 31.020 1.00 51.34 87 VAL A O 1
ATOM 646 N N . GLY A 1 88 ? 2.970 46.464 32.632 1.00 51.78 88 GLY A N 1
ATOM 647 C CA . GLY A 1 88 ? 1.665 47.093 32.587 1.00 51.78 88 GLY A CA 1
ATOM 648 C C . GLY A 1 88 ? 1.404 47.840 31.286 1.00 51.78 88 GLY A C 1
ATOM 649 O O . GLY A 1 88 ? 2.279 48.513 30.750 1.00 51.78 88 GLY A O 1
ATOM 650 N N . PHE A 1 89 ? 0.143 47.811 30.859 1.00 48.53 89 PHE A N 1
ATOM 651 C CA . PHE A 1 89 ? -0.416 48.862 30.025 1.00 48.53 89 PHE A CA 1
ATOM 652 C C . PHE A 1 89 ? -1.639 49.477 30.698 1.00 48.53 89 PHE A C 1
ATOM 654 O O . PHE A 1 89 ? -2.665 48.849 30.956 1.00 48.53 89 PHE A O 1
ATOM 661 N N . ARG A 1 90 ? -1.430 50.751 31.020 1.00 41.75 90 ARG A N 1
ATOM 662 C CA . ARG A 1 90 ? -2.365 51.755 31.501 1.00 41.75 90 ARG A CA 1
ATOM 663 C C . ARG A 1 90 ? -3.554 51.923 30.549 1.00 41.75 90 ARG A C 1
ATOM 665 O O . ARG A 1 90 ? -3.377 52.046 29.348 1.00 41.75 90 ARG A O 1
ATOM 672 N N . HIS A 1 91 ? -4.714 52.067 31.184 1.00 44.84 91 HIS A N 1
ATOM 673 C CA . HIS A 1 91 ? -5.823 52.979 30.886 1.00 44.84 91 HIS A CA 1
ATOM 674 C C . HIS A 1 91 ? -6.414 53.091 29.471 1.00 44.84 91 HIS A C 1
ATOM 676 O O . HIS A 1 91 ? -5.810 53.628 28.553 1.00 44.84 91 HIS A O 1
ATOM 682 N N . GLY A 1 92 ? -7.736 52.885 29.445 1.00 44.06 92 GLY A N 1
ATOM 683 C CA . GLY A 1 92 ? -8.653 53.882 28.889 1.00 44.06 92 GLY A CA 1
ATOM 684 C C . GLY A 1 92 ? -9.438 53.402 27.678 1.00 44.06 92 GLY A C 1
ATOM 685 O O . GLY A 1 92 ? -8.928 53.397 26.567 1.00 44.06 92 GLY A O 1
ATOM 686 N N . GLY A 1 93 ? -10.713 53.057 27.873 1.00 47.28 93 GLY A N 1
ATOM 687 C CA . GLY A 1 93 ? -11.581 52.755 26.737 1.00 47.28 93 GLY A CA 1
ATOM 688 C C . GLY A 1 93 ? -12.968 52.248 27.098 1.00 47.28 93 GLY A C 1
ATOM 689 O O . GLY A 1 93 ? -13.328 51.132 26.743 1.00 47.28 93 GLY A O 1
ATOM 690 N N . PHE A 1 94 ? -13.765 53.075 27.779 1.00 51.03 94 PHE A N 1
ATOM 691 C CA . PHE A 1 94 ? -15.224 52.936 27.778 1.00 51.03 94 PHE A CA 1
ATOM 692 C C . PHE A 1 94 ? -15.728 52.985 26.326 1.00 51.03 94 PHE A C 1
ATOM 694 O O . PHE A 1 94 ? -15.588 54.005 25.654 1.00 51.03 94 PHE A O 1
ATOM 701 N N . GLY A 1 95 ? -16.316 51.892 25.832 1.00 40.59 95 GLY A N 1
ATOM 702 C CA . GLY A 1 95 ? -16.650 51.776 24.413 1.00 40.59 95 GLY A CA 1
ATOM 703 C C . GLY A 1 95 ? -17.734 50.756 24.087 1.00 40.59 95 GLY A C 1
ATOM 704 O O . GLY A 1 95 ? -17.469 49.770 23.421 1.00 40.59 95 GLY A O 1
ATOM 705 N N . ARG A 1 96 ? -18.968 51.062 24.503 1.00 45.16 96 ARG A N 1
ATOM 706 C CA . ARG A 1 96 ? -20.249 50.659 23.882 1.00 45.16 96 ARG A CA 1
ATOM 707 C C . ARG A 1 96 ? -20.518 49.157 23.680 1.00 45.16 96 ARG A C 1
ATOM 709 O O . ARG A 1 96 ? -20.132 48.545 22.688 1.00 45.16 96 ARG A O 1
ATOM 716 N N . PHE A 1 97 ? -21.425 48.657 24.519 1.00 49.28 97 PHE A N 1
ATOM 717 C CA . PHE A 1 97 ? -22.344 47.565 24.199 1.00 49.28 97 PHE A CA 1
ATOM 718 C C . PHE A 1 97 ? -22.995 47.779 22.820 1.00 49.28 97 PHE A C 1
ATOM 720 O O . PHE A 1 97 ? -23.915 48.583 22.665 1.00 49.28 97 PHE A O 1
ATOM 727 N N . ARG A 1 98 ? -22.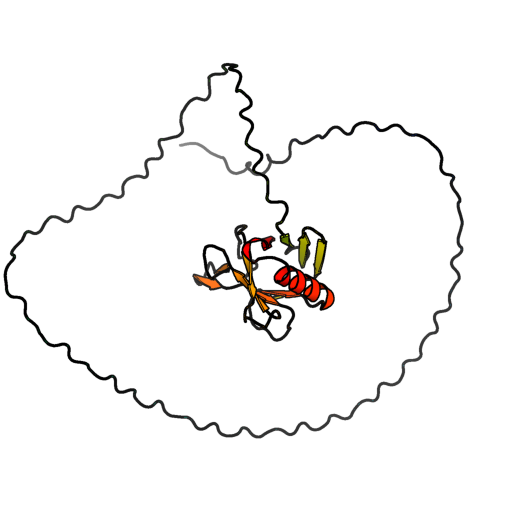545 47.035 21.806 1.00 42.84 98 ARG A N 1
ATOM 728 C CA . ARG A 1 98 ? -23.292 46.835 20.560 1.00 42.84 98 ARG A CA 1
ATOM 729 C C . ARG A 1 98 ? -23.924 45.453 20.578 1.00 42.84 98 ARG A C 1
ATOM 731 O O . ARG A 1 98 ? -23.284 44.457 20.275 1.00 42.84 98 ARG A O 1
ATOM 738 N N . SER A 1 99 ? -25.203 45.452 20.945 1.00 46.22 99 SER A N 1
ATOM 739 C CA . SER A 1 99 ? -26.270 44.596 20.420 1.00 46.22 99 SER A CA 1
ATOM 740 C C . SER A 1 99 ? -25.859 43.210 19.909 1.00 46.22 99 SER A C 1
ATOM 742 O O . SER A 1 99 ? -25.364 43.062 18.787 1.00 46.22 99 SER A O 1
ATOM 744 N N . LEU A 1 100 ? -26.249 42.188 20.668 1.00 49.66 100 LEU A N 1
ATOM 745 C CA . LEU A 1 100 ? -26.482 40.833 20.181 1.00 49.66 100 LEU A CA 1
ATOM 746 C C . LEU A 1 100 ? -27.548 40.862 19.069 1.00 49.66 100 LEU A C 1
ATOM 748 O O . LEU A 1 100 ? -28.734 40.619 19.297 1.00 49.66 100 LEU A O 1
ATOM 752 N N . ARG A 1 101 ? -27.139 41.157 17.830 1.00 43.88 101 ARG A N 1
ATOM 753 C CA . ARG A 1 101 ? -27.929 40.797 16.653 1.00 43.88 101 ARG A CA 1
ATOM 754 C C . ARG A 1 101 ? -27.872 39.282 16.539 1.00 43.88 101 ARG A C 1
ATOM 756 O O . ARG A 1 101 ? -26.907 38.728 16.018 1.00 43.88 101 ARG A O 1
ATOM 763 N N . ARG A 1 102 ? -28.940 38.635 17.014 1.00 47.38 102 ARG A N 1
ATOM 764 C CA . ARG A 1 102 ? -29.366 37.296 16.599 1.00 47.38 102 ARG A CA 1
ATOM 765 C C . ARG A 1 102 ? -29.145 37.171 15.090 1.00 47.38 102 ARG A C 1
ATOM 767 O O . ARG A 1 102 ? -29.917 37.722 14.301 1.00 47.38 102 ARG A O 1
ATOM 774 N N . ARG A 1 103 ? -28.080 36.482 14.675 1.00 40.44 103 ARG A N 1
ATOM 775 C CA . ARG A 1 103 ? -27.942 36.040 13.289 1.00 40.44 103 ARG A CA 1
ATOM 776 C C . ARG A 1 103 ? -29.003 34.967 13.091 1.00 40.44 103 ARG A C 1
ATOM 778 O O . ARG A 1 103 ? -28.823 33.825 13.494 1.00 40.44 103 ARG A O 1
ATOM 785 N N . ARG A 1 104 ? -30.143 35.379 12.529 1.00 48.34 104 ARG A N 1
ATOM 786 C CA . ARG A 1 104 ? -31.114 34.455 11.945 1.00 48.34 104 ARG A CA 1
ATOM 787 C C . ARG A 1 104 ? -30.347 33.517 11.000 1.00 48.34 104 ARG A C 1
ATOM 789 O O . ARG A 1 104 ? -29.539 34.028 10.215 1.00 48.34 104 ARG A O 1
ATOM 796 N N . PRO A 1 105 ? -30.566 32.194 11.059 1.00 50.00 105 PRO A N 1
ATOM 797 C CA . PRO A 1 105 ? -30.050 31.291 10.043 1.00 50.00 105 PRO A CA 1
ATOM 798 C C . PRO A 1 105 ? -30.575 31.780 8.694 1.00 50.00 105 PRO A C 1
ATOM 800 O O . PRO A 1 105 ? -31.779 31.972 8.516 1.00 50.00 105 PRO A O 1
ATOM 803 N N . ARG A 1 106 ? -29.660 32.089 7.772 1.00 43.34 106 ARG A N 1
ATOM 804 C CA . ARG A 1 106 ? -30.054 32.413 6.404 1.00 43.34 106 ARG A CA 1
ATOM 805 C C . ARG A 1 106 ? -30.690 31.146 5.823 1.00 43.34 106 ARG A C 1
ATOM 807 O O . ARG A 1 106 ? -30.041 30.101 5.881 1.00 43.34 106 ARG A O 1
ATOM 814 N N . PRO A 1 107 ? -31.919 31.200 5.288 1.00 48.03 107 PRO A N 1
ATOM 815 C CA . PRO A 1 107 ? -32.436 30.096 4.502 1.00 48.03 107 PRO A CA 1
ATOM 816 C C . PRO A 1 107 ? -31.496 29.889 3.313 1.00 48.03 107 PRO A C 1
ATOM 818 O O . PRO A 1 107 ? -31.134 30.838 2.614 1.00 48.03 107 PRO A O 1
ATOM 821 N N . PHE A 1 108 ? -31.054 28.647 3.144 1.00 50.56 108 PHE A N 1
ATOM 822 C CA . PHE A 1 108 ? -30.263 28.206 2.007 1.00 50.56 108 PHE A CA 1
ATOM 823 C C . PHE A 1 108 ? -31.123 28.412 0.755 1.00 50.56 108 PHE A C 1
ATOM 825 O O . PHE A 1 108 ? -32.096 27.693 0.530 1.00 50.56 108 PHE A O 1
ATOM 832 N N . ARG A 1 109 ? -30.825 29.474 0.002 1.00 36.38 109 ARG A N 1
ATOM 833 C CA . ARG A 1 109 ? -31.537 29.870 -1.214 1.00 36.38 109 ARG A CA 1
ATOM 834 C C . ARG A 1 109 ? -31.225 28.834 -2.300 1.00 36.38 109 ARG A C 1
ATOM 836 O O . ARG A 1 109 ? -30.197 28.916 -2.963 1.00 36.38 109 ARG A O 1
ATOM 843 N N . ARG A 1 110 ? -32.083 27.820 -2.431 1.00 47.66 110 ARG A N 1
ATOM 844 C CA . ARG A 1 110 ? -32.148 26.935 -3.601 1.00 47.66 110 ARG A CA 1
ATOM 845 C C . ARG A 1 110 ? -32.972 27.635 -4.674 1.00 47.66 110 ARG A C 1
ATOM 847 O O . ARG A 1 110 ? -34.136 27.318 -4.823 1.00 47.66 110 ARG A O 1
ATOM 854 N N . ASP A 1 111 ? -32.371 28.574 -5.388 1.00 42.97 111 ASP A N 1
ATOM 855 C CA . ASP A 1 111 ? -32.974 29.151 -6.593 1.00 42.97 111 ASP A CA 1
ATOM 856 C C . ASP A 1 111 ? -31.858 29.512 -7.568 1.00 42.97 111 ASP A C 1
ATOM 858 O O . ASP A 1 111 ? -31.496 30.672 -7.694 1.00 42.97 111 ASP A O 1
ATOM 862 N N . PHE A 1 112 ? -31.260 28.508 -8.205 1.00 47.59 112 PHE A N 1
ATOM 863 C CA . PHE A 1 112 ? -30.511 28.681 -9.451 1.00 47.59 112 PHE A CA 1
ATOM 864 C C . PHE A 1 112 ? -30.371 27.304 -10.098 1.00 47.59 112 PHE A C 1
ATOM 866 O O . PHE A 1 112 ? -29.370 26.640 -9.904 1.00 47.59 112 PHE A O 1
ATOM 873 N N . PHE A 1 113 ? -31.445 26.827 -10.728 1.00 47.84 113 PHE A N 1
ATOM 874 C CA . PHE A 1 113 ? -31.445 25.927 -11.894 1.00 47.84 113 PHE A CA 1
ATOM 875 C C . PHE A 1 113 ? -32.907 25.690 -12.300 1.00 47.84 113 PHE A C 1
ATOM 877 O O . PHE A 1 113 ? -33.505 24.639 -12.093 1.00 47.84 113 PHE A O 1
ATOM 884 N N . LYS A 1 114 ? -33.514 26.751 -12.830 1.00 47.88 114 LYS A N 1
ATOM 885 C CA . LYS A 1 114 ? -34.661 26.677 -13.735 1.00 47.88 114 LYS A CA 1
ATOM 886 C C . LYS A 1 114 ? -34.373 27.674 -14.848 1.00 47.88 114 LYS A C 1
ATOM 888 O O . LYS A 1 114 ? -34.725 28.843 -14.744 1.00 47.88 114 LYS A O 1
ATOM 893 N N . ARG A 1 115 ? -33.639 27.205 -15.851 1.00 41.94 115 ARG A N 1
ATOM 894 C CA . ARG A 1 115 ? -33.624 27.780 -17.190 1.00 41.94 115 ARG A CA 1
ATOM 895 C C . ARG A 1 115 ? -33.745 26.635 -18.182 1.00 41.94 115 ARG A C 1
ATOM 897 O O . ARG A 1 115 ? -32.892 25.759 -18.225 1.00 41.94 115 ARG A O 1
ATOM 904 N N . ASP A 1 116 ? -34.884 26.667 -18.859 1.00 37.56 116 ASP A N 1
ATOM 905 C CA . ASP A 1 116 ? -35.008 26.485 -20.300 1.00 37.56 116 ASP A CA 1
ATOM 906 C C . ASP A 1 116 ? -34.785 25.068 -20.848 1.00 37.56 116 ASP A C 1
ATOM 908 O O . ASP A 1 116 ? -33.899 24.796 -21.646 1.00 37.56 116 ASP A O 1
ATOM 912 N N . LEU A 1 117 ? -35.713 24.178 -20.486 1.00 51.38 117 LEU A N 1
ATOM 913 C CA . LEU A 1 117 ? -36.185 23.130 -21.396 1.00 51.38 117 LEU A CA 1
ATOM 914 C C . LEU A 1 117 ? -37.258 23.755 -22.294 1.00 51.38 117 LEU A C 1
ATOM 916 O O . LEU A 1 117 ? -38.416 23.826 -21.887 1.00 51.38 117 LEU A O 1
ATOM 920 N N . ASN A 1 118 ? -36.832 24.305 -23.434 1.00 51.41 118 ASN A N 1
ATOM 921 C CA . ASN A 1 118 ? -37.570 24.425 -24.702 1.00 51.41 118 ASN A CA 1
ATOM 922 C C . ASN A 1 118 ? -36.905 25.495 -25.577 1.00 51.41 118 ASN A C 1
ATOM 924 O O . ASN A 1 118 ? -37.398 26.615 -25.680 1.00 51.41 118 ASN A O 1
ATOM 928 N N . ASN A 1 119 ? -35.796 25.142 -26.224 1.00 42.84 119 ASN A N 1
ATOM 929 C CA . ASN A 1 119 ? -35.495 25.702 -27.536 1.00 42.84 119 ASN A CA 1
ATOM 930 C C . ASN A 1 119 ? -34.639 24.704 -28.315 1.00 42.84 119 ASN A C 1
ATOM 932 O O . ASN A 1 119 ? -33.420 24.649 -28.177 1.00 42.84 119 ASN A O 1
ATOM 936 N N . SER A 1 120 ? -35.312 23.859 -29.086 1.00 53.66 120 SER A N 1
ATOM 937 C CA . SER A 1 120 ? -34.724 23.129 -30.199 1.00 53.66 120 SER A CA 1
ATOM 938 C C . SER A 1 120 ? -34.417 24.144 -31.299 1.00 53.66 120 SER A C 1
ATOM 940 O O . SER A 1 120 ? -35.220 24.363 -32.201 1.00 53.66 120 SER A O 1
ATOM 942 N N . THR A 1 121 ? -33.258 24.788 -31.186 1.00 50.75 121 THR A N 1
ATOM 943 C CA . THR A 1 121 ? -32.596 25.413 -32.326 1.00 50.75 121 THR A CA 1
ATOM 944 C C . THR A 1 121 ? -31.421 24.519 -32.679 1.00 50.75 121 THR A C 1
ATOM 946 O O . THR A 1 121 ? -30.488 24.361 -31.894 1.00 50.75 121 THR A O 1
ATOM 949 N N . GLU A 1 122 ? -31.515 23.896 -33.848 1.00 57.47 122 GLU A N 1
ATOM 950 C CA . GLU A 1 122 ? -30.403 23.290 -34.571 1.00 57.47 122 GLU A CA 1
ATOM 951 C C . GLU A 1 122 ? -29.397 24.396 -34.927 1.00 57.47 122 GLU A C 1
ATOM 953 O O . GLU A 1 122 ? -29.385 24.925 -36.034 1.00 57.47 122 GLU A O 1
ATOM 958 N N . GLU A 1 123 ? -28.581 24.804 -33.961 1.00 45.81 123 GLU A N 1
ATOM 959 C CA . GLU A 1 123 ? -27.360 25.557 -34.216 1.00 45.81 123 GLU A CA 1
ATOM 960 C C . GLU A 1 123 ? -26.197 24.582 -34.088 1.00 45.81 123 GLU A C 1
ATOM 962 O O . GLU A 1 123 ? -26.019 23.930 -33.058 1.00 45.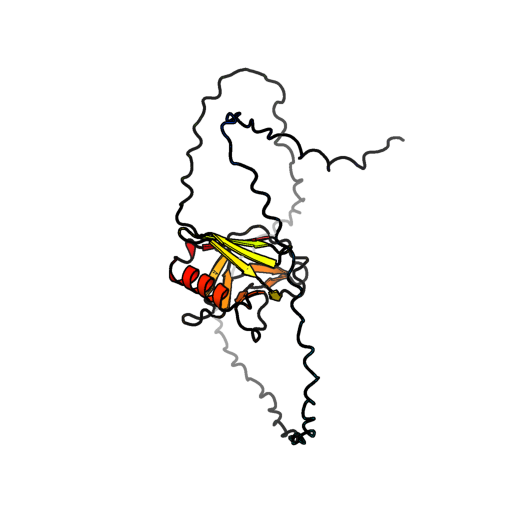81 123 GLU A O 1
ATOM 967 N N . GLY A 1 124 ? -25.457 24.442 -35.189 1.00 53.12 124 GLY A N 1
ATOM 968 C CA . GLY A 1 124 ? -24.269 23.612 -35.287 1.00 53.12 124 GLY A CA 1
ATOM 969 C C . GLY A 1 124 ? -23.281 23.980 -34.193 1.00 53.12 124 GLY A C 1
ATOM 970 O O . GLY A 1 124 ? -22.570 24.978 -34.292 1.00 53.12 124 GLY A O 1
ATOM 971 N N . VAL A 1 125 ? -23.253 23.153 -33.152 1.00 45.28 125 VAL A N 1
ATOM 972 C CA . VAL A 1 125 ? -22.173 23.121 -32.179 1.00 45.28 125 VAL A CA 1
ATOM 973 C C . VAL A 1 125 ? -20.968 22.615 -32.950 1.00 45.28 125 VAL A C 1
ATOM 975 O O . VAL A 1 125 ? -20.874 21.435 -33.282 1.00 45.28 125 VAL A O 1
ATOM 978 N N . SER A 1 126 ? -20.098 23.553 -33.311 1.00 50.66 126 SER A N 1
ATOM 979 C CA . SER A 1 126 ? -18.731 23.269 -33.707 1.00 50.66 126 SER A CA 1
ATOM 980 C C . SER A 1 126 ? -18.160 22.253 -32.730 1.00 50.66 126 SER A C 1
ATOM 982 O O . SER A 1 126 ? -18.217 22.473 -31.519 1.00 50.66 126 SER A O 1
ATOM 984 N N . GLU A 1 127 ? -17.653 21.150 -33.275 1.00 57.91 127 GLU A N 1
ATOM 985 C CA . GLU A 1 127 ? -16.765 20.209 -32.607 1.00 57.91 127 GLU A CA 1
ATOM 986 C C . GLU A 1 127 ? -15.568 21.006 -32.073 1.00 57.91 127 GLU A C 1
ATOM 988 O O . GLU A 1 127 ? -14.527 21.126 -32.716 1.00 57.91 127 GLU A O 1
ATOM 993 N N . GLU A 1 128 ? -15.734 21.635 -30.911 1.00 57.75 128 GLU A N 1
ATOM 994 C CA . GLU A 1 128 ? -14.613 22.026 -30.082 1.00 57.75 128 GLU A CA 1
ATOM 995 C C . GLU A 1 128 ? -13.983 20.703 -29.677 1.00 57.75 128 GLU A C 1
ATOM 997 O O . GLU A 1 128 ? -14.485 19.995 -28.801 1.00 57.75 128 GLU A O 1
ATOM 1002 N N . ALA A 1 129 ? -12.959 20.329 -30.445 1.00 56.88 129 ALA A N 1
ATOM 1003 C CA . ALA A 1 129 ? -12.022 19.280 -30.131 1.00 56.88 129 ALA A CA 1
ATOM 1004 C C . ALA A 1 129 ? -11.654 19.459 -28.660 1.00 56.88 129 ALA A C 1
ATOM 1006 O O . ALA A 1 129 ? -10.918 20.376 -28.303 1.00 56.88 129 ALA A O 1
ATOM 1007 N N . MET A 1 130 ? -12.261 18.638 -27.801 1.00 52.47 130 MET A N 1
ATOM 1008 C CA . MET A 1 130 ? -11.768 18.456 -26.451 1.00 52.47 130 MET A CA 1
ATOM 1009 C C . MET A 1 130 ? -10.332 18.019 -26.654 1.00 52.47 130 MET A C 1
ATOM 1011 O O . MET A 1 130 ? -10.115 16.944 -27.214 1.00 52.47 130 MET A O 1
ATOM 1015 N N . ASP A 1 131 ? -9.398 18.901 -26.299 1.00 60.09 131 ASP A N 1
ATOM 1016 C CA . ASP A 1 131 ? -7.981 18.595 -26.271 1.00 60.09 131 ASP A CA 1
ATOM 1017 C C . ASP A 1 131 ? -7.862 17.213 -25.633 1.00 60.09 131 ASP A C 1
ATOM 1019 O O . ASP A 1 131 ? -8.272 17.014 -24.483 1.00 60.09 131 ASP A O 1
ATOM 1023 N N . GLU A 1 132 ? -7.424 16.233 -26.426 1.00 67.06 132 GLU A N 1
ATOM 1024 C CA . GLU A 1 132 ? -7.003 14.941 -25.920 1.00 67.06 132 GLU A CA 1
ATOM 1025 C C . GLU A 1 132 ? -5.880 15.272 -24.941 1.00 67.06 132 GLU A C 1
ATOM 1027 O O . GLU A 1 132 ? -4.734 15.456 -25.344 1.00 67.06 132 GLU A O 1
ATOM 1032 N N . GLU A 1 133 ? -6.220 15.470 -23.661 1.00 67.12 133 GLU A N 1
ATOM 1033 C CA . GLU A 1 133 ? -5.238 15.541 -22.595 1.00 67.12 133 GLU A CA 1
ATOM 1034 C C . GLU A 1 133 ? -4.449 14.247 -22.737 1.00 67.12 133 GLU A C 1
ATOM 1036 O O . GLU A 1 133 ? -4.958 13.170 -22.417 1.00 67.12 133 GLU A O 1
ATOM 1041 N N . GLU A 1 134 ? -3.249 14.357 -23.314 1.00 64.31 134 GLU A N 1
ATOM 1042 C CA . GLU A 1 134 ? -2.295 13.274 -23.450 1.00 64.31 134 GLU A CA 1
ATOM 1043 C C . GLU A 1 134 ? -2.131 12.690 -22.055 1.00 64.31 134 GLU A C 1
ATOM 1045 O O . GLU A 1 134 ? -1.415 13.229 -21.206 1.00 64.31 134 GLU A O 1
ATOM 1050 N N . PHE A 1 135 ? -2.853 11.603 -21.785 1.00 57.31 135 PHE A N 1
ATOM 1051 C CA . PHE A 1 135 ? -2.647 10.839 -20.578 1.00 57.31 135 PHE A CA 1
ATOM 1052 C C . PHE A 1 135 ? -1.172 10.467 -20.614 1.00 57.31 135 PHE A C 1
ATOM 1054 O O . PHE A 1 135 ? -0.753 9.805 -21.563 1.00 57.31 135 PHE A O 1
ATOM 1061 N N . PRO A 1 136 ? -0.356 10.914 -19.646 1.00 64.44 136 PRO A N 1
ATOM 1062 C CA . PRO A 1 136 ? 1.064 10.636 -19.685 1.00 64.44 136 PRO A CA 1
ATOM 1063 C C . PRO A 1 136 ? 1.225 9.115 -19.641 1.00 64.44 136 PRO A C 1
ATOM 1065 O O . PRO A 1 136 ? 1.031 8.500 -18.592 1.00 64.44 136 PRO A O 1
ATOM 1068 N N . PHE A 1 137 ? 1.559 8.516 -20.789 1.00 67.19 137 PHE A N 1
ATOM 1069 C CA . PHE A 1 137 ? 1.638 7.065 -21.018 1.00 67.19 137 PHE A CA 1
ATOM 1070 C C . PHE A 1 137 ? 2.723 6.368 -20.178 1.00 67.19 137 PHE A C 1
ATOM 1072 O O . PHE A 1 137 ? 2.919 5.162 -20.274 1.00 67.19 137 PHE A O 1
ATOM 1079 N N . ASN A 1 138 ? 3.400 7.120 -19.311 1.00 85.25 138 ASN A N 1
ATOM 1080 C CA . ASN A 1 138 ? 4.512 6.668 -18.489 1.00 85.25 138 ASN A CA 1
ATOM 1081 C C . ASN A 1 138 ? 4.116 6.471 -17.018 1.00 85.25 138 ASN A C 1
ATOM 1083 O O . ASN A 1 138 ? 4.985 6.463 -16.151 1.00 85.25 138 ASN A O 1
ATOM 1087 N N . LYS A 1 139 ? 2.818 6.360 -16.712 1.00 89.69 139 LYS A N 1
ATOM 1088 C CA . LYS A 1 139 ? 2.342 6.117 -15.345 1.00 89.69 139 LYS A CA 1
ATOM 1089 C C . LYS A 1 139 ? 2.011 4.654 -15.125 1.00 89.69 139 LYS A C 1
ATOM 1091 O O . LYS A 1 139 ? 1.401 4.001 -15.967 1.00 89.69 139 LYS A O 1
ATOM 1096 N N . THR A 1 140 ? 2.396 4.167 -13.956 1.00 93.06 140 THR A N 1
ATOM 1097 C CA . THR A 1 140 ? 2.091 2.817 -13.507 1.00 93.06 140 THR A CA 1
ATOM 1098 C C . THR A 1 140 ? 0.825 2.845 -12.666 1.00 93.06 140 THR A C 1
ATOM 1100 O O . THR A 1 140 ? 0.729 3.581 -11.681 1.00 93.06 140 THR A O 1
ATOM 1103 N N . PHE A 1 141 ? -0.152 2.028 -13.047 1.00 93.19 141 PHE A N 1
ATOM 1104 C CA . PHE A 1 141 ? -1.440 1.948 -12.371 1.00 93.19 141 PHE A CA 1
ATOM 1105 C C . PHE A 1 141 ? -1.578 0.600 -11.683 1.00 93.19 141 PHE A C 1
ATOM 1107 O O . PHE A 1 141 ? -1.598 -0.444 -12.330 1.00 93.19 141 PHE A O 1
ATOM 1114 N N . CYS A 1 142 ? -1.707 0.633 -10.365 1.00 95.19 142 CYS A N 1
ATOM 1115 C CA . CYS A 1 142 ? -2.034 -0.526 -9.561 1.00 95.19 142 CYS A CA 1
ATOM 1116 C C . CYS A 1 142 ? -3.490 -0.439 -9.102 1.00 95.19 142 CYS A C 1
ATOM 1118 O O . CYS A 1 142 ? -3.972 0.602 -8.657 1.00 95.19 142 CYS A O 1
ATOM 1120 N N . ASN A 1 143 ? -4.198 -1.552 -9.191 1.00 94.75 143 ASN A N 1
ATOM 1121 C CA . ASN A 1 143 ? -5.591 -1.686 -8.831 1.00 94.75 143 ASN A CA 1
ATOM 1122 C C . ASN A 1 143 ? -5.755 -2.874 -7.884 1.00 94.75 143 ASN A C 1
ATOM 1124 O O . ASN A 1 143 ? -5.453 -4.013 -8.234 1.00 94.75 143 ASN A O 1
ATOM 1128 N N . TYR A 1 144 ? -6.253 -2.604 -6.684 1.00 94.00 144 TYR A N 1
ATOM 1129 C CA . TYR A 1 144 ? -6.610 -3.634 -5.729 1.00 94.00 144 TYR A CA 1
ATOM 1130 C C . TYR A 1 144 ? -8.109 -3.945 -5.778 1.00 94.00 144 TYR A C 1
ATOM 1132 O O . TYR A 1 144 ? -8.935 -3.069 -5.514 1.00 94.00 144 TYR A O 1
ATOM 1140 N N . SER A 1 145 ? -8.451 -5.210 -6.037 1.00 92.81 145 SER A N 1
ATOM 1141 C CA . SER A 1 145 ? -9.824 -5.723 -5.991 1.00 92.81 145 SER A CA 1
ATOM 1142 C C . SER A 1 145 ? -10.059 -6.519 -4.708 1.00 92.81 145 SER A C 1
ATOM 1144 O O . SER A 1 145 ? -9.478 -7.591 -4.522 1.00 92.81 145 SER A O 1
ATOM 1146 N N . SER A 1 146 ? -10.949 -6.030 -3.839 1.00 89.62 146 SER A N 1
ATOM 1147 C CA . SER A 1 146 ? -11.320 -6.715 -2.593 1.00 89.62 146 SER A CA 1
ATOM 1148 C C . SER A 1 146 ? -12.003 -8.064 -2.835 1.00 89.62 146 SER A C 1
ATOM 1150 O O . SER A 1 146 ? -11.685 -9.036 -2.148 1.00 89.62 146 SER A O 1
ATOM 1152 N N . ASP A 1 147 ? -12.859 -8.148 -3.860 1.00 91.00 147 ASP A N 1
ATOM 1153 C CA . ASP A 1 147 ? -13.615 -9.360 -4.205 1.00 91.00 147 ASP A CA 1
ATOM 1154 C C . ASP A 1 147 ? -12.699 -10.532 -4.557 1.00 91.00 147 ASP A C 1
ATOM 1156 O O . ASP A 1 147 ? -12.891 -11.658 -4.095 1.00 91.00 147 ASP A O 1
ATOM 1160 N N . ARG A 1 148 ? -11.682 -10.258 -5.382 1.00 94.62 148 ARG A N 1
ATOM 1161 C CA . ARG A 1 148 ? -10.722 -11.271 -5.838 1.00 94.62 148 ARG A CA 1
ATOM 1162 C C . ARG A 1 148 ? -9.518 -11.392 -4.917 1.00 94.62 148 ARG A C 1
ATOM 1164 O O . ARG A 1 148 ? -8.816 -12.391 -4.994 1.00 94.62 148 ARG A O 1
ATOM 1171 N N . LYS A 1 149 ? -9.294 -10.400 -4.050 1.00 94.94 149 LYS A N 1
ATOM 1172 C CA . LYS A 1 149 ? -8.089 -10.254 -3.223 1.00 94.94 149 LYS A CA 1
ATOM 1173 C C . LYS A 1 149 ? -6.810 -10.236 -4.066 1.00 94.94 149 LYS A C 1
ATOM 1175 O O . LYS A 1 149 ? -5.791 -10.790 -3.670 1.00 94.94 149 LYS A O 1
ATOM 1180 N N . ILE A 1 150 ? -6.884 -9.585 -5.226 1.00 96.69 150 ILE A N 1
ATOM 1181 C CA . ILE A 1 150 ? -5.781 -9.469 -6.185 1.00 96.69 150 ILE A CA 1
ATOM 1182 C C . ILE A 1 150 ? -5.384 -7.998 -6.306 1.00 96.69 150 ILE A C 1
ATOM 1184 O O . ILE A 1 150 ? -6.245 -7.125 -6.456 1.00 96.69 150 ILE A O 1
ATOM 1188 N N . LEU A 1 151 ? -4.080 -7.734 -6.252 1.00 96.81 151 LEU A N 1
ATOM 1189 C CA . LEU A 1 151 ? -3.466 -6.471 -6.648 1.00 96.81 151 LEU A CA 1
ATOM 1190 C C . LEU A 1 151 ? -2.932 -6.616 -8.073 1.00 96.81 151 LEU A C 1
ATOM 1192 O O . LEU A 1 151 ? -1.949 -7.320 -8.287 1.00 96.81 151 LEU A O 1
ATOM 1196 N N . SER A 1 152 ? -3.576 -5.949 -9.023 1.00 97.44 152 SER A N 1
ATOM 1197 C CA . SER A 1 152 ? -3.183 -5.928 -10.430 1.00 97.44 152 SER A CA 1
ATOM 1198 C C . SER A 1 152 ? -2.422 -4.645 -10.731 1.00 97.44 152 SER A C 1
ATOM 1200 O O . SER A 1 152 ? -2.969 -3.558 -10.569 1.00 97.44 152 SER A O 1
ATOM 1202 N N . CYS A 1 153 ? -1.162 -4.750 -11.130 1.00 96.88 153 CYS A N 1
ATOM 1203 C CA . CYS A 1 153 ? -0.319 -3.613 -11.478 1.00 96.88 153 CYS A CA 1
ATOM 1204 C C . CYS A 1 153 ? 0.026 -3.650 -12.963 1.00 96.88 153 CYS A C 1
ATOM 1206 O O . CYS A 1 153 ? 0.617 -4.616 -13.442 1.00 96.88 153 CYS A O 1
ATOM 1208 N N . ASN A 1 154 ? -0.289 -2.564 -13.664 1.00 95.19 154 ASN A N 1
ATOM 1209 C CA . ASN A 1 154 ? 0.042 -2.340 -15.064 1.00 95.19 154 ASN A CA 1
ATOM 1210 C C . ASN A 1 154 ? 1.050 -1.194 -15.155 1.00 95.19 154 ASN A C 1
ATOM 1212 O O . ASN A 1 154 ? 0.694 -0.025 -14.985 1.00 95.19 154 ASN A O 1
ATOM 1216 N N . GLY A 1 155 ? 2.314 -1.544 -15.381 1.00 90.44 155 GLY A N 1
ATOM 1217 C CA . GLY A 1 155 ? 3.376 -0.605 -15.726 1.00 90.44 155 GLY A CA 1
ATOM 1218 C C . GLY A 1 155 ? 3.588 -0.519 -17.236 1.00 90.44 155 GLY A C 1
ATOM 1219 O O . GLY A 1 155 ? 2.952 -1.230 -18.010 1.00 90.44 155 GLY A O 1
ATOM 1220 N N . VAL A 1 156 ? 4.533 0.327 -17.648 1.00 86.56 156 VAL A N 1
ATOM 1221 C CA . VAL A 1 156 ? 4.851 0.571 -19.069 1.00 86.56 156 VAL A CA 1
ATOM 1222 C C . VAL A 1 156 ? 5.338 -0.701 -19.773 1.00 86.56 156 VAL A C 1
ATOM 1224 O O . VAL A 1 156 ? 4.918 -1.004 -20.885 1.00 86.56 156 VAL A O 1
ATOM 1227 N N . ASN A 1 157 ? 6.204 -1.468 -19.103 1.00 89.94 157 ASN A N 1
ATOM 1228 C CA . ASN A 1 157 ? 6.881 -2.628 -19.697 1.00 89.94 157 ASN A CA 1
ATOM 1229 C C . ASN A 1 157 ? 6.370 -3.974 -19.175 1.00 89.94 157 ASN A C 1
ATOM 1231 O O . ASN A 1 157 ? 6.705 -5.019 -19.730 1.00 89.94 157 ASN A O 1
ATOM 1235 N N . SER A 1 158 ? 5.624 -3.979 -18.069 1.00 93.38 158 SER A N 1
ATOM 1236 C CA . SER A 1 158 ? 5.173 -5.218 -17.445 1.00 93.38 158 SER A CA 1
ATOM 1237 C C . SER A 1 158 ? 3.852 -5.037 -16.715 1.00 93.38 158 SER A C 1
ATOM 1239 O O . SER A 1 158 ? 3.602 -4.009 -16.086 1.00 93.38 158 SER A O 1
ATOM 1241 N N . SER A 1 159 ? 3.029 -6.075 -16.789 1.00 96.44 159 SER A N 1
ATOM 1242 C CA . SER A 1 159 ? 1.810 -6.231 -16.008 1.00 96.44 159 SER A CA 1
ATOM 1243 C C . SER A 1 159 ? 1.936 -7.466 -15.126 1.00 96.44 159 SER A C 1
ATOM 1245 O O . SER A 1 159 ? 2.448 -8.501 -15.569 1.00 96.44 159 SER A O 1
ATOM 1247 N N . PHE A 1 160 ? 1.478 -7.384 -13.884 1.00 97.69 160 PHE A N 1
ATOM 1248 C CA . PHE A 1 160 ? 1.461 -8.529 -12.984 1.00 97.69 160 PHE A CA 1
ATOM 1249 C C . PHE A 1 160 ? 0.329 -8.437 -11.968 1.00 97.69 160 PHE A C 1
ATOM 1251 O O . PHE A 1 160 ? -0.061 -7.352 -11.543 1.00 97.69 160 PHE A O 1
ATOM 1258 N N . ASP A 1 161 ? -0.126 -9.610 -11.541 1.00 98.06 161 ASP A N 1
ATOM 1259 C CA . ASP A 1 161 ? -1.167 -9.773 -10.539 1.00 98.06 161 ASP A CA 1
ATOM 1260 C C . ASP A 1 161 ? -0.576 -10.477 -9.315 1.00 98.06 161 ASP A C 1
ATOM 1262 O O . ASP A 1 161 ? 0.104 -11.497 -9.451 1.00 98.06 161 ASP A O 1
ATOM 1266 N N . CYS A 1 162 ? -0.824 -9.926 -8.127 1.00 98.25 162 CYS A N 1
ATOM 1267 C CA . CYS A 1 162 ? -0.402 -10.495 -6.850 1.00 98.25 162 CYS A CA 1
ATOM 1268 C C . CYS A 1 162 ? -1.603 -10.890 -6.001 1.00 98.25 162 CYS A C 1
ATOM 1270 O O . CYS A 1 162 ? -2.510 -10.080 -5.799 1.00 98.25 162 CYS A O 1
ATOM 1272 N N . ASP A 1 163 ? -1.551 -12.081 -5.409 1.00 97.81 163 ASP A N 1
ATOM 1273 C CA . ASP A 1 163 ? -2.474 -12.466 -4.347 1.00 97.81 163 ASP A CA 1
ATOM 1274 C C . ASP A 1 163 ? -2.178 -11.677 -3.067 1.00 97.81 163 ASP A C 1
ATOM 1276 O O . ASP A 1 163 ? -1.033 -11.577 -2.606 1.00 97.81 163 ASP A O 1
ATOM 1280 N N . VAL A 1 164 ? -3.233 -11.132 -2.468 1.00 96.62 164 VAL A N 1
ATOM 1281 C CA . VAL A 1 164 ? -3.156 -10.258 -1.300 1.00 96.62 164 VAL A CA 1
ATOM 1282 C C . VAL A 1 164 ? -4.006 -10.807 -0.164 1.00 96.62 164 VAL A C 1
ATOM 1284 O O . VAL A 1 164 ? -5.152 -11.216 -0.325 1.00 96.62 164 VAL A O 1
ATOM 1287 N N . ILE A 1 165 ? -3.472 -10.747 1.048 1.00 95.38 165 ILE A N 1
ATOM 1288 C CA . ILE A 1 165 ? -4.193 -11.039 2.279 1.00 95.38 165 ILE A CA 1
ATOM 1289 C C . ILE A 1 165 ? -4.515 -9.711 2.963 1.00 95.38 165 ILE A C 1
ATOM 1291 O O . ILE A 1 165 ? -3.623 -8.965 3.364 1.00 95.38 165 ILE A O 1
ATOM 1295 N N . GLN A 1 166 ? -5.802 -9.415 3.117 1.00 93.12 166 GLN A N 1
ATOM 1296 C CA . GLN A 1 166 ? -6.254 -8.216 3.819 1.00 93.12 166 GLN A CA 1
ATOM 1297 C C . GLN A 1 166 ? -6.016 -8.363 5.328 1.00 93.12 166 GLN A C 1
ATOM 1299 O O . GLN A 1 166 ? -6.583 -9.249 5.968 1.00 93.12 166 GLN A O 1
ATOM 1304 N N . LYS A 1 167 ? -5.222 -7.465 5.914 1.00 93.25 167 LYS A N 1
ATOM 1305 C CA . LYS A 1 167 ? -5.067 -7.290 7.367 1.00 93.25 167 LYS A CA 1
ATOM 1306 C C . LYS A 1 167 ? -5.731 -5.979 7.785 1.00 93.25 167 LYS A C 1
ATOM 1308 O O . LYS A 1 167 ? -5.094 -5.045 8.262 1.00 93.25 167 LYS A O 1
ATOM 1313 N N . LEU A 1 168 ? -7.032 -5.894 7.537 1.00 86.00 168 LEU A N 1
ATOM 1314 C CA . LEU A 1 168 ? -7.819 -4.672 7.670 1.00 86.00 168 LEU A CA 1
ATOM 1315 C C . LEU A 1 168 ? -9.000 -4.920 8.619 1.00 86.00 168 LEU A C 1
ATOM 1317 O O . LEU A 1 168 ? -10.157 -4.961 8.206 1.00 86.00 168 LEU A O 1
ATOM 1321 N N . SER A 1 169 ? -8.718 -5.125 9.906 1.00 79.50 169 SER A N 1
ATOM 1322 C CA . SER A 1 169 ? -9.766 -5.336 10.912 1.00 79.50 169 SER A CA 1
ATOM 1323 C C . SER A 1 169 ? -10.699 -4.116 10.977 1.00 79.50 169 SER A C 1
ATOM 1325 O O . SER A 1 169 ? -10.274 -3.037 11.380 1.00 79.50 169 SER A O 1
ATOM 1327 N N . GLY A 1 170 ? -11.970 -4.274 10.589 1.00 70.62 170 GLY A N 1
ATOM 1328 C CA . GLY A 1 170 ? -13.007 -3.234 10.714 1.00 70.62 170 GLY A CA 1
ATOM 1329 C C . GLY A 1 170 ? -13.177 -2.286 9.517 1.00 70.62 170 GLY A C 1
ATOM 1330 O O . GLY A 1 170 ? -14.033 -1.401 9.555 1.00 70.62 170 GLY A O 1
ATOM 1331 N N . LEU A 1 171 ? -12.419 -2.482 8.440 1.00 65.12 171 LEU A N 1
ATOM 1332 C CA . LEU A 1 171 ? -12.437 -1.628 7.244 1.00 65.12 171 LEU A CA 1
ATOM 1333 C C . LEU A 1 171 ? -13.424 -2.079 6.155 1.00 65.12 171 LEU A C 1
ATOM 1335 O O . LEU A 1 171 ? -13.613 -1.345 5.194 1.00 65.12 171 LEU A O 1
ATOM 1339 N N . GLU A 1 172 ? -14.142 -3.193 6.333 1.00 68.50 172 GLU A N 1
ATOM 1340 C CA . GLU A 1 172 ? -15.248 -3.614 5.441 1.00 68.50 172 GLU A CA 1
ATOM 1341 C C . GLU A 1 172 ? -16.326 -2.526 5.268 1.00 68.50 172 GLU A C 1
ATOM 1343 O O . GLU A 1 172 ? -17.096 -2.516 4.314 1.00 68.50 172 GLU A O 1
ATOM 1348 N N . LYS A 1 173 ? -16.398 -1.589 6.220 1.00 68.12 173 LYS A N 1
ATOM 1349 C CA . LYS A 1 173 ? -17.357 -0.475 6.229 1.00 68.12 173 LYS A CA 1
ATOM 1350 C C . LYS A 1 173 ? -16.770 0.825 5.690 1.00 68.12 173 LYS A C 1
ATOM 1352 O O . LYS A 1 173 ? -17.466 1.845 5.658 1.00 68.12 173 LYS A O 1
ATOM 1357 N N . LEU A 1 174 ? -15.491 0.833 5.328 1.00 65.56 174 LEU A N 1
ATOM 1358 C CA . LEU A 1 174 ? -14.819 2.024 4.849 1.00 65.56 174 LEU A CA 1
ATOM 1359 C C . LEU A 1 174 ? -15.037 2.161 3.354 1.00 65.56 174 LEU A C 1
ATOM 1361 O O . LEU A 1 174 ? -14.375 1.548 2.528 1.00 65.56 174 LEU A O 1
ATOM 1365 N N . ARG A 1 175 ? -15.993 3.030 3.029 1.00 62.62 175 ARG A N 1
ATOM 1366 C CA . ARG A 1 175 ? -16.224 3.504 1.673 1.00 62.62 175 ARG A CA 1
ATOM 1367 C C . ARG A 1 175 ? -15.064 4.412 1.280 1.00 62.62 175 ARG A C 1
ATOM 1369 O O . ARG A 1 175 ? -15.144 5.632 1.444 1.00 62.62 175 ARG A O 1
ATOM 1376 N N . LEU A 1 176 ? -13.972 3.810 0.826 1.00 63.56 176 LEU A N 1
ATOM 1377 C CA . LEU A 1 176 ? -12.867 4.559 0.257 1.00 63.56 176 LEU A CA 1
ATOM 1378 C C . LEU A 1 176 ? -13.366 5.213 -1.019 1.00 63.56 176 LEU A C 1
ATOM 1380 O O . LEU A 1 176 ? -13.885 4.567 -1.926 1.00 63.56 176 LEU A O 1
ATOM 1384 N N . ARG A 1 177 ? -13.283 6.540 -1.047 1.00 56.66 177 ARG A N 1
ATOM 1385 C CA . ARG A 1 177 ? -13.369 7.246 -2.315 1.00 56.66 177 ARG A CA 1
ATOM 1386 C C . ARG A 1 177 ? -12.088 6.926 -3.069 1.00 56.66 177 ARG A C 1
ATOM 1388 O O . ARG A 1 177 ? -11.037 6.829 -2.446 1.00 56.66 177 ARG A O 1
ATOM 1395 N N . LEU A 1 178 ? -12.225 6.718 -4.374 1.00 57.31 178 LEU A N 1
ATOM 1396 C CA . LEU A 1 178 ? -11.142 6.465 -5.319 1.00 57.31 178 LEU A CA 1
ATOM 1397 C C . LEU A 1 178 ? -10.165 7.650 -5.289 1.00 57.31 178 LEU A C 1
ATOM 1399 O O . LEU A 1 178 ? -10.282 8.588 -6.072 1.00 57.31 178 LEU A O 1
ATOM 1403 N N . SER A 1 179 ? -9.265 7.648 -4.315 1.00 66.38 179 SER A N 1
ATOM 1404 C CA . SER A 1 179 ? -8.200 8.629 -4.182 1.00 66.38 179 SER A CA 1
ATOM 1405 C C . SER A 1 179 ? -6.985 8.091 -4.914 1.00 66.38 179 SER A C 1
ATOM 1407 O O . SER A 1 179 ? -6.690 6.900 -4.827 1.00 66.38 179 SER A O 1
ATOM 1409 N N . ARG A 1 180 ? -6.261 8.969 -5.608 1.00 81.88 180 ARG A N 1
ATOM 1410 C CA . ARG A 1 180 ? -4.910 8.655 -6.078 1.00 81.88 180 ARG A CA 1
ATOM 1411 C C . ARG A 1 180 ? -4.055 8.427 -4.834 1.00 81.88 180 ARG A C 1
ATOM 1413 O O . ARG A 1 180 ? -3.878 9.364 -4.062 1.00 81.88 180 ARG A O 1
ATOM 1420 N N . LEU A 1 181 ? -3.638 7.188 -4.590 1.00 89.69 181 LEU A N 1
ATOM 1421 C CA . LEU A 1 181 ? -2.723 6.851 -3.503 1.00 89.69 181 LEU A CA 1
ATOM 1422 C C . LEU A 1 181 ? -1.314 6.681 -4.058 1.00 89.69 181 LEU A C 1
ATOM 1424 O O . LEU A 1 181 ? -1.130 6.062 -5.106 1.00 89.69 181 LEU A O 1
ATOM 1428 N N . GLU A 1 182 ? -0.346 7.201 -3.320 1.00 92.44 182 GLU A N 1
ATOM 1429 C CA . GLU A 1 182 ? 1.082 7.096 -3.583 1.00 92.44 182 GLU A CA 1
ATOM 1430 C C . GLU A 1 182 ? 1.700 6.042 -2.662 1.00 92.44 182 GLU A C 1
ATOM 1432 O O . GLU A 1 182 ? 1.357 5.937 -1.480 1.00 92.44 182 GLU A O 1
ATOM 1437 N N . LEU A 1 183 ? 2.623 5.255 -3.210 1.00 93.06 183 LEU A N 1
ATOM 1438 C CA . LEU A 1 183 ? 3.396 4.263 -2.468 1.00 93.06 183 LEU A CA 1
ATOM 1439 C C . LEU A 1 183 ? 4.690 4.904 -1.962 1.00 93.06 183 LEU A C 1
ATOM 1441 O O . LEU A 1 183 ? 5.548 5.304 -2.749 1.00 93.06 183 LEU A O 1
ATOM 1445 N N . VAL A 1 184 ? 4.843 4.986 -0.641 1.00 92.69 184 VAL A N 1
ATOM 1446 C CA . VAL A 1 184 ? 6.010 5.594 0.009 1.00 92.69 184 VAL A CA 1
ATOM 1447 C C . VAL A 1 184 ? 6.665 4.583 0.949 1.00 92.69 184 VAL A C 1
ATOM 1449 O O . VAL A 1 184 ? 5.977 4.051 1.817 1.00 92.69 184 VAL A O 1
ATOM 1452 N N . PRO A 1 185 ? 7.976 4.313 0.840 1.00 93.75 185 PRO A N 1
ATOM 1453 C CA . PRO A 1 185 ? 8.676 3.444 1.785 1.00 93.75 185 PRO A CA 1
ATOM 1454 C C . PRO A 1 185 ? 8.491 3.909 3.233 1.00 93.75 185 PRO A C 1
ATOM 1456 O O . PRO A 1 185 ? 8.543 5.107 3.516 1.00 93.75 185 PRO A O 1
ATOM 1459 N N . ALA A 1 186 ? 8.253 2.973 4.155 1.00 92.62 186 ALA A N 1
ATOM 1460 C CA . ALA A 1 186 ? 8.105 3.305 5.570 1.00 92.62 186 ALA A CA 1
ATOM 1461 C C . ALA A 1 186 ? 9.429 3.778 6.199 1.00 92.62 186 ALA A C 1
ATOM 1463 O O . ALA A 1 186 ? 9.401 4.646 7.073 1.00 92.62 186 ALA A O 1
ATOM 1464 N N . GLU A 1 187 ? 10.557 3.229 5.740 1.00 92.56 187 GLU A N 1
ATOM 1465 C CA . GLU A 1 187 ? 11.925 3.628 6.089 1.00 92.56 187 GLU A CA 1
ATOM 1466 C C . GLU A 1 187 ? 12.753 3.731 4.795 1.00 92.56 187 GLU A C 1
ATOM 1468 O O . GLU A 1 187 ? 12.436 3.060 3.812 1.00 92.56 187 GLU A O 1
ATOM 1473 N N . GLU A 1 188 ? 13.797 4.566 4.777 1.00 87.44 188 GLU A N 1
ATOM 1474 C CA . GLU A 1 188 ? 14.535 4.913 3.545 1.00 87.44 188 GLU A CA 1
ATOM 1475 C C . GLU A 1 188 ? 15.159 3.699 2.838 1.00 87.44 188 GLU A C 1
ATOM 1477 O O . GLU A 1 188 ? 15.096 3.615 1.613 1.00 87.44 188 GLU A O 1
ATOM 1482 N N . ASP A 1 189 ? 15.657 2.724 3.601 1.00 86.12 189 ASP A N 1
ATOM 1483 C CA . ASP A 1 189 ? 16.332 1.534 3.064 1.00 86.12 189 ASP A CA 1
ATOM 1484 C C . ASP A 1 189 ? 15.492 0.253 3.166 1.00 86.12 189 ASP A C 1
ATOM 1486 O O . ASP A 1 189 ? 15.920 -0.825 2.744 1.00 86.12 189 ASP A O 1
ATOM 1490 N N . ASN A 1 190 ? 14.288 0.344 3.733 1.00 89.44 190 ASN A N 1
ATOM 1491 C CA . ASN A 1 190 ? 13.470 -0.819 4.036 1.00 89.44 190 ASN A CA 1
ATOM 1492 C C . ASN A 1 190 ? 12.177 -0.802 3.225 1.00 89.44 190 ASN A C 1
ATOM 1494 O O . ASN A 1 190 ? 11.153 -0.247 3.626 1.00 89.44 190 ASN A O 1
ATOM 1498 N N . LEU A 1 191 ? 12.219 -1.482 2.083 1.00 91.44 191 LEU A N 1
ATOM 1499 C CA . LEU A 1 191 ? 11.057 -1.647 1.218 1.00 91.44 191 LEU A CA 1
ATOM 1500 C C . LEU A 1 191 ? 10.106 -2.738 1.694 1.00 91.44 191 LEU A C 1
ATOM 1502 O O . LEU A 1 191 ? 9.107 -2.954 1.028 1.00 91.44 191 LEU A O 1
ATOM 1506 N N . SER A 1 192 ? 10.356 -3.396 2.835 1.00 93.38 192 SER A N 1
ATOM 1507 C CA . SER A 1 192 ? 9.470 -4.455 3.345 1.00 93.38 192 SER A CA 1
ATOM 1508 C C . SER A 1 192 ? 8.073 -3.957 3.729 1.00 93.38 192 SER A C 1
ATOM 1510 O O . SER A 1 192 ? 7.131 -4.757 3.780 1.00 93.38 192 SER A O 1
ATOM 1512 N N . VAL A 1 193 ? 7.941 -2.650 3.980 1.00 95.88 193 VAL A N 1
ATOM 1513 C CA . VAL A 1 193 ? 6.682 -1.971 4.282 1.00 95.88 193 VAL A CA 1
ATOM 1514 C C . VAL A 1 193 ? 6.598 -0.684 3.466 1.00 95.88 193 VAL A C 1
ATOM 1516 O O . VAL A 1 193 ? 7.423 0.219 3.597 1.00 95.88 193 VAL A O 1
ATOM 1519 N N . LEU A 1 194 ? 5.557 -0.584 2.647 1.00 95.81 194 LEU A N 1
ATOM 1520 C CA . LEU A 1 194 ? 5.218 0.588 1.852 1.00 95.81 194 LEU A CA 1
ATOM 1521 C C . LEU A 1 194 ? 3.942 1.210 2.420 1.00 95.81 194 LEU A C 1
ATOM 1523 O O . LEU A 1 194 ? 2.930 0.538 2.575 1.00 95.81 194 LEU A O 1
ATOM 1527 N N . ARG A 1 195 ? 3.964 2.495 2.744 1.00 95.19 195 ARG A N 1
ATOM 1528 C CA . ARG A 1 195 ? 2.798 3.262 3.184 1.00 95.19 195 ARG A CA 1
ATOM 1529 C C . ARG A 1 195 ? 2.030 3.782 1.978 1.00 95.19 195 ARG A C 1
ATOM 1531 O O . ARG A 1 195 ? 2.622 4.197 0.988 1.00 95.19 195 ARG A O 1
ATOM 1538 N N . LEU A 1 196 ? 0.710 3.782 2.092 1.00 93.50 196 LEU A N 1
ATOM 1539 C CA . LEU A 1 196 ? -0.213 4.279 1.079 1.00 93.50 196 LEU A CA 1
ATOM 1540 C C . LEU A 1 196 ? -0.670 5.675 1.480 1.00 93.50 196 LEU A C 1
ATOM 1542 O O . LEU A 1 196 ? -1.530 5.815 2.346 1.00 93.50 196 LEU A O 1
ATOM 1546 N N . LEU A 1 197 ? -0.094 6.715 0.896 1.00 91.69 197 LEU A N 1
ATOM 1547 C CA . LEU A 1 197 ? -0.401 8.096 1.265 1.00 91.69 197 LEU A CA 1
ATOM 1548 C C . LEU A 1 197 ? -1.267 8.757 0.199 1.00 91.69 197 LEU A C 1
ATOM 1550 O O . LEU A 1 197 ? -1.183 8.431 -0.978 1.00 91.69 197 LEU A O 1
ATOM 1554 N N . THR A 1 198 ? -2.131 9.679 0.608 1.00 89.69 198 THR A N 1
ATOM 1555 C CA . THR A 1 198 ? -2.792 10.569 -0.354 1.00 89.69 198 THR A CA 1
ATOM 1556 C C . THR A 1 198 ? -1.878 11.764 -0.639 1.00 89.69 198 THR A C 1
ATOM 1558 O O . THR A 1 198 ? -1.298 12.278 0.313 1.00 89.69 198 THR A O 1
ATOM 1561 N N . PRO A 1 199 ? -1.816 12.295 -1.870 1.00 87.12 199 PRO A N 1
ATOM 1562 C CA . PRO A 1 199 ? -1.027 13.492 -2.179 1.00 87.12 199 PRO A CA 1
ATOM 1563 C C . PRO A 1 199 ? -1.391 14.695 -1.296 1.00 87.12 199 PRO A C 1
ATOM 1565 O O . PRO A 1 199 ? -0.565 15.545 -0.985 1.00 87.12 199 PRO A O 1
ATOM 1568 N N . GLU A 1 200 ? -2.657 14.763 -0.876 1.00 87.44 200 GLU A N 1
ATOM 1569 C CA . GLU A 1 200 ? -3.190 15.855 -0.061 1.00 87.44 200 GLU A CA 1
ATOM 1570 C C . GLU A 1 200 ? -2.986 15.653 1.449 1.00 87.44 200 GLU A C 1
ATOM 1572 O O . GLU A 1 200 ? -3.227 16.580 2.227 1.00 87.44 200 GLU A O 1
ATOM 1577 N N . SER A 1 201 ? -2.617 14.446 1.903 1.00 85.88 201 SER A N 1
ATOM 1578 C CA . SER A 1 201 ? -2.525 14.159 3.335 1.00 85.88 201 SER A CA 1
ATOM 1579 C C . SER A 1 201 ? -1.674 12.943 3.706 1.00 85.88 201 SER A C 1
ATOM 1581 O O . SER A 1 201 ? -1.690 11.913 3.035 1.00 85.88 201 SER A O 1
ATOM 1583 N N . ASP A 1 202 ? -1.052 13.014 4.884 1.00 86.00 202 ASP A N 1
ATOM 1584 C CA . ASP A 1 202 ? -0.219 11.944 5.458 1.00 86.00 202 ASP A CA 1
ATOM 1585 C C . ASP A 1 202 ? -1.019 10.723 5.960 1.00 86.00 202 ASP A C 1
ATOM 1587 O O . ASP A 1 202 ? -0.493 9.883 6.692 1.00 86.00 202 ASP A O 1
ATOM 1591 N N . PHE A 1 203 ? -2.314 10.627 5.647 1.00 79.00 203 PHE A N 1
ATOM 1592 C CA . PHE A 1 203 ? -3.157 9.497 6.023 1.00 79.00 203 PHE A CA 1
ATOM 1593 C C . PHE A 1 203 ? -3.979 9.000 4.840 1.00 79.00 203 PHE A C 1
ATOM 1595 O O . PHE A 1 203 ? -4.336 9.748 3.939 1.00 79.00 203 PHE A O 1
ATOM 1602 N N . THR A 1 204 ? -4.315 7.716 4.859 1.00 75.06 204 THR A N 1
ATOM 1603 C CA . THR A 1 204 ? -5.074 7.091 3.774 1.00 75.06 204 THR A CA 1
ATOM 1604 C C . THR A 1 204 ? -6.572 7.210 4.018 1.00 75.06 204 THR A C 1
ATOM 1606 O O . THR A 1 204 ? -7.349 7.485 3.107 1.00 75.06 204 THR A O 1
ATOM 1609 N N . VAL A 1 205 ? -7.001 6.976 5.264 1.00 83.38 205 VAL A N 1
ATOM 1610 C CA . VAL A 1 205 ? -8.418 6.827 5.607 1.00 83.38 205 VAL A CA 1
ATOM 1611 C C . VAL A 1 205 ? -8.735 7.469 6.950 1.00 83.38 205 VAL A C 1
ATOM 1613 O O . VAL A 1 205 ? -7.931 7.424 7.875 1.00 83.38 205 VAL A O 1
ATOM 1616 N N . VAL A 1 206 ? -9.940 8.023 7.090 1.00 83.56 206 VAL A N 1
ATOM 1617 C CA . VAL A 1 206 ? -10.495 8.409 8.394 1.00 83.56 206 VAL A CA 1
ATOM 1618 C C . VAL A 1 206 ? -11.606 7.440 8.766 1.00 83.56 206 VAL A C 1
ATOM 1620 O O . VAL A 1 206 ? -12.620 7.354 8.074 1.00 83.56 206 VAL A O 1
ATOM 1623 N N . GLU A 1 207 ? -11.444 6.735 9.879 1.00 84.75 207 GLU A N 1
ATOM 1624 C CA . GLU A 1 207 ? -12.459 5.816 10.382 1.00 84.75 207 GLU A CA 1
ATOM 1625 C C . GLU A 1 207 ? -13.747 6.585 10.754 1.00 84.75 207 GLU A C 1
ATOM 1627 O O . GLU A 1 207 ? -13.691 7.576 11.492 1.00 84.75 207 GLU A O 1
ATOM 1632 N N . PRO A 1 208 ? -14.937 6.168 10.279 1.00 82.62 208 PRO A N 1
ATOM 1633 C CA . PRO A 1 208 ? -16.148 6.974 10.400 1.00 82.62 208 PRO A CA 1
ATOM 1634 C C . PRO A 1 208 ? -16.613 7.142 11.848 1.00 82.62 208 PRO A C 1
ATOM 1636 O O . PRO A 1 208 ? -17.127 8.217 12.181 1.00 82.62 208 PRO A O 1
ATOM 1639 N N . LEU A 1 209 ? -16.420 6.108 12.679 1.00 85.25 209 LEU A N 1
ATOM 1640 C CA . LEU A 1 209 ? -16.879 6.045 14.070 1.00 85.25 209 LEU A CA 1
ATOM 1641 C C . LEU A 1 209 ? -15.939 6.786 15.021 1.00 85.25 209 LEU A C 1
ATOM 1643 O O . LEU A 1 209 ? -16.380 7.637 15.786 1.00 85.25 209 LEU A O 1
ATOM 1647 N N . THR A 1 210 ? -14.644 6.480 14.961 1.00 89.50 210 THR A N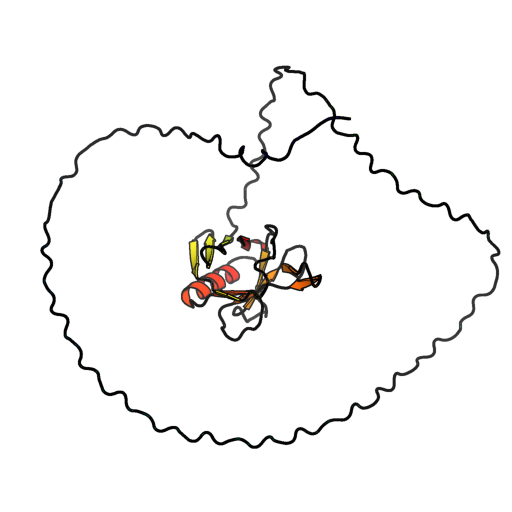 1
ATOM 1648 C CA . THR A 1 210 ? -13.655 7.015 15.907 1.00 89.50 210 THR A CA 1
ATOM 1649 C C . THR A 1 210 ? -13.028 8.327 15.439 1.00 89.50 210 THR A C 1
ATOM 1651 O O . THR A 1 210 ? -12.364 8.997 16.227 1.00 89.50 210 THR A O 1
ATOM 1654 N N . LYS A 1 211 ? -13.203 8.685 14.157 1.00 89.19 211 LYS A N 1
ATOM 1655 C CA . LYS A 1 211 ? -12.479 9.771 13.475 1.00 89.19 211 LYS A CA 1
ATOM 1656 C C . LYS A 1 211 ? -10.957 9.617 13.524 1.00 89.19 211 LYS A C 1
ATOM 1658 O O . LYS A 1 211 ? -10.235 10.590 13.309 1.00 89.19 211 LYS A O 1
ATOM 1663 N N . ARG A 1 212 ? -10.453 8.409 13.792 1.00 89.25 212 ARG A N 1
ATOM 1664 C CA . ARG A 1 212 ? -9.019 8.130 13.757 1.00 89.25 212 ARG A CA 1
ATOM 1665 C C . ARG A 1 212 ? -8.533 8.142 12.317 1.00 89.25 212 ARG A C 1
ATOM 1667 O O . ARG A 1 212 ? -9.168 7.570 11.433 1.00 89.25 212 ARG A O 1
ATOM 1674 N N . LYS A 1 213 ? -7.406 8.813 12.103 1.00 90.06 213 LYS A N 1
ATOM 1675 C CA . LYS A 1 213 ? -6.656 8.776 10.850 1.00 90.06 213 LYS A CA 1
ATOM 1676 C C . LYS A 1 213 ? -5.865 7.472 10.817 1.00 90.06 213 LYS A C 1
ATOM 1678 O O . LYS A 1 213 ? -5.167 7.164 11.779 1.00 90.06 213 LYS A O 1
ATOM 1683 N N . ILE A 1 214 ? -6.011 6.715 9.742 1.00 89.62 214 ILE A N 1
ATOM 1684 C CA . ILE A 1 214 ? -5.382 5.417 9.533 1.00 89.62 214 ILE A CA 1
ATOM 1685 C C . ILE A 1 214 ? -4.520 5.520 8.278 1.00 89.62 214 ILE A C 1
ATOM 1687 O O . ILE A 1 214 ? -4.982 5.986 7.233 1.00 89.62 214 ILE A O 1
ATOM 1691 N N . VAL A 1 215 ? -3.270 5.082 8.401 1.00 92.94 215 VAL A N 1
ATOM 1692 C CA . VAL A 1 215 ? -2.347 4.907 7.280 1.00 92.94 215 VAL A CA 1
ATOM 1693 C C . VAL A 1 215 ? -2.386 3.438 6.890 1.00 92.94 215 VAL A C 1
ATOM 1695 O O . VAL A 1 215 ? -2.045 2.578 7.700 1.00 92.94 215 VAL A O 1
ATOM 1698 N N . LEU A 1 216 ? -2.845 3.148 5.679 1.00 93.62 216 LEU A N 1
ATOM 1699 C CA . LEU A 1 216 ? -2.788 1.807 5.123 1.00 93.62 216 LEU A CA 1
ATOM 1700 C C . LEU A 1 216 ? -1.367 1.515 4.658 1.00 93.62 216 LEU A C 1
ATOM 1702 O O . LEU A 1 216 ? -0.675 2.393 4.142 1.00 93.62 216 LEU A O 1
ATOM 1706 N N . SER A 1 217 ? -0.949 0.270 4.833 1.00 95.12 217 SER A N 1
ATOM 1707 C CA . SER A 1 217 ? 0.359 -0.199 4.388 1.00 95.12 217 SER A CA 1
ATOM 1708 C C . SER A 1 217 ? 0.222 -1.382 3.432 1.00 95.12 217 SER A C 1
ATOM 1710 O O . SER A 1 217 ? -0.752 -2.126 3.472 1.00 95.12 217 SER A O 1
ATOM 1712 N N . LEU A 1 218 ? 1.204 -1.558 2.566 1.00 96.12 218 LEU A N 1
ATOM 1713 C CA . LEU A 1 218 ? 1.409 -2.706 1.703 1.00 96.12 218 LEU A CA 1
ATOM 1714 C C . LEU A 1 218 ? 2.723 -3.364 2.154 1.00 96.12 218 LEU A C 1
ATOM 1716 O O . LEU A 1 218 ? 3.733 -2.674 2.269 1.00 96.12 218 LEU A O 1
ATOM 1720 N N . PHE A 1 219 ? 2.725 -4.655 2.483 1.00 96.75 219 PHE A N 1
ATOM 1721 C CA . PHE A 1 219 ? 3.901 -5.309 3.082 1.00 96.75 219 PHE A CA 1
ATOM 1722 C C . PHE A 1 219 ? 3.984 -6.809 2.777 1.00 96.75 219 PHE A C 1
ATOM 1724 O O . PHE A 1 219 ? 2.982 -7.449 2.464 1.00 96.75 219 PHE A O 1
ATOM 1731 N N . ASN A 1 220 ? 5.177 -7.388 2.934 1.00 96.12 220 ASN A N 1
ATOM 1732 C CA . ASN A 1 220 ? 5.433 -8.830 2.745 1.00 96.12 220 ASN A CA 1
ATOM 1733 C C . ASN A 1 220 ? 5.636 -9.592 4.073 1.00 96.12 220 ASN A C 1
ATOM 1735 O O . ASN A 1 220 ? 5.551 -10.814 4.151 1.00 96.12 220 ASN A O 1
ATOM 1739 N N . SER A 1 221 ? 5.866 -8.889 5.182 1.00 92.69 221 SER A N 1
ATOM 1740 C CA . SER A 1 221 ? 6.126 -9.553 6.463 1.00 92.69 221 SER A CA 1
ATOM 1741 C C . SER A 1 221 ? 4.846 -9.953 7.202 1.00 92.69 221 SER A C 1
ATOM 1743 O O . SER A 1 221 ? 3.897 -9.180 7.333 1.00 92.69 221 SER A O 1
ATOM 1745 N N . LYS A 1 222 ? 4.837 -11.156 7.789 1.00 90.31 222 LYS A N 1
ATOM 1746 C CA . LYS A 1 222 ? 3.753 -11.600 8.684 1.00 90.31 222 LYS A CA 1
ATOM 1747 C C . LYS A 1 222 ? 3.763 -10.876 10.030 1.00 90.31 222 LYS A C 1
ATOM 1749 O O . LYS A 1 222 ? 2.705 -10.787 10.653 1.00 90.31 222 LYS A O 1
ATOM 1754 N N . ASN A 1 223 ? 4.915 -10.341 10.436 1.00 89.12 223 ASN A N 1
ATOM 1755 C CA . ASN A 1 223 ? 5.149 -9.783 11.770 1.00 89.12 223 ASN A CA 1
ATOM 1756 C C . ASN A 1 223 ? 4.761 -8.303 11.901 1.00 89.12 223 ASN A C 1
ATOM 1758 O O . ASN A 1 223 ? 4.958 -7.713 12.959 1.00 89.12 223 ASN A O 1
ATOM 1762 N N . THR A 1 224 ? 4.221 -7.693 10.849 1.00 88.62 224 THR A N 1
ATOM 1763 C CA . THR A 1 224 ? 3.707 -6.325 10.906 1.00 88.62 224 THR A CA 1
ATOM 1764 C C . THR A 1 224 ? 2.284 -6.320 11.464 1.00 88.62 224 THR A C 1
ATOM 1766 O O . THR A 1 224 ? 1.412 -7.093 11.040 1.00 88.62 224 THR A O 1
ATOM 1769 N N . ASN A 1 225 ? 2.068 -5.426 12.431 1.00 91.31 225 ASN A N 1
ATOM 1770 C CA . ASN A 1 225 ? 0.759 -5.132 13.020 1.00 91.31 225 ASN A CA 1
ATOM 1771 C C . ASN A 1 225 ? 0.057 -3.957 12.318 1.00 91.31 225 ASN A C 1
ATOM 1773 O O . ASN A 1 225 ? -1.001 -3.517 12.769 1.00 91.31 225 ASN A O 1
ATOM 1777 N N . ASP A 1 226 ? 0.640 -3.445 11.235 1.00 91.50 226 ASP A N 1
ATOM 1778 C CA . ASP A 1 226 ? 0.088 -2.318 10.497 1.00 91.50 226 ASP A CA 1
ATOM 1779 C C . ASP A 1 226 ? -1.170 -2.733 9.719 1.00 91.50 226 ASP A C 1
ATOM 1781 O O . ASP A 1 226 ? -1.199 -3.810 9.108 1.00 91.50 226 ASP A O 1
ATOM 1785 N N . PRO A 1 227 ? -2.223 -1.897 9.714 1.00 93.25 227 PRO A N 1
ATOM 1786 C CA . PRO A 1 227 ? -3.413 -2.162 8.922 1.00 93.25 227 PRO A CA 1
ATOM 1787 C C . PRO A 1 227 ? -3.067 -2.037 7.439 1.00 93.25 227 PRO A C 1
ATOM 1789 O O . PRO A 1 227 ? -2.514 -1.027 6.996 1.00 93.25 227 PRO A O 1
ATOM 1792 N N . GLY A 1 228 ? -3.383 -3.059 6.648 1.00 93.94 228 GLY A N 1
ATOM 1793 C CA . GLY A 1 228 ? -2.913 -3.057 5.273 1.00 93.94 228 GLY A CA 1
ATOM 1794 C C . GLY A 1 228 ? -3.214 -4.277 4.422 1.00 93.94 228 GLY A C 1
ATOM 1795 O O . GLY A 1 228 ? -4.025 -5.143 4.751 1.00 93.94 228 GLY A O 1
ATOM 1796 N N . LEU A 1 229 ? -2.517 -4.311 3.298 1.00 95.25 229 LEU A N 1
ATOM 1797 C CA . LEU A 1 229 ? -2.526 -5.360 2.298 1.00 95.25 229 LEU A CA 1
ATOM 1798 C C . LEU A 1 229 ? -1.218 -6.153 2.420 1.00 95.25 229 LEU A C 1
ATOM 1800 O O . LEU A 1 229 ? -0.133 -5.582 2.333 1.00 95.25 229 LEU A O 1
ATOM 1804 N N . MET A 1 230 ? -1.308 -7.464 2.639 1.00 96.44 230 MET A N 1
ATOM 1805 C CA . MET A 1 230 ? -0.138 -8.332 2.774 1.00 96.44 230 MET A CA 1
ATOM 1806 C C . MET A 1 230 ? 0.049 -9.187 1.519 1.00 96.44 230 MET A C 1
ATOM 1808 O O . MET A 1 230 ? -0.816 -10.001 1.210 1.00 96.44 230 MET A O 1
ATOM 1812 N N . ILE A 1 231 ? 1.180 -9.059 0.830 1.00 97.56 231 ILE A N 1
ATOM 1813 C CA . ILE A 1 231 ? 1.545 -9.923 -0.304 1.00 97.56 231 ILE A CA 1
ATOM 1814 C C . ILE A 1 231 ? 2.450 -11.030 0.232 1.00 97.56 231 ILE A C 1
ATOM 1816 O O . ILE A 1 231 ? 3.568 -10.756 0.646 1.00 97.56 231 ILE A O 1
ATOM 1820 N N . ASN A 1 232 ? 1.963 -12.272 0.261 1.00 96.69 232 ASN A N 1
ATOM 1821 C CA . ASN A 1 232 ? 2.712 -13.404 0.830 1.00 96.69 232 ASN A CA 1
ATOM 1822 C C . ASN A 1 232 ? 3.673 -14.067 -0.178 1.00 96.69 232 ASN A C 1
ATOM 1824 O O . ASN A 1 232 ? 4.542 -14.837 0.226 1.00 96.69 232 ASN A O 1
ATOM 1828 N N . ASP A 1 233 ? 3.505 -13.807 -1.477 1.00 97.62 233 ASP A N 1
ATOM 1829 C CA . ASP A 1 233 ? 4.406 -14.305 -2.518 1.00 97.62 233 ASP A CA 1
ATOM 1830 C C . ASP A 1 233 ? 5.632 -13.390 -2.655 1.00 97.62 233 ASP A C 1
ATOM 1832 O O . ASP A 1 233 ? 5.526 -12.226 -3.049 1.00 97.62 233 ASP A O 1
ATOM 1836 N N . SER A 1 234 ? 6.812 -13.938 -2.361 1.00 97.06 234 SER A N 1
ATOM 1837 C CA . SER A 1 234 ? 8.081 -13.219 -2.457 1.00 97.06 234 SER A CA 1
ATOM 1838 C C . SER A 1 234 ? 8.445 -12.827 -3.889 1.00 97.06 234 SER A C 1
ATOM 1840 O O . SER A 1 234 ? 9.061 -11.779 -4.083 1.00 97.06 234 SER A O 1
ATOM 1842 N N . GLN A 1 235 ? 8.051 -13.614 -4.897 1.00 97.62 235 GLN A N 1
ATOM 1843 C CA . GLN A 1 235 ? 8.305 -13.275 -6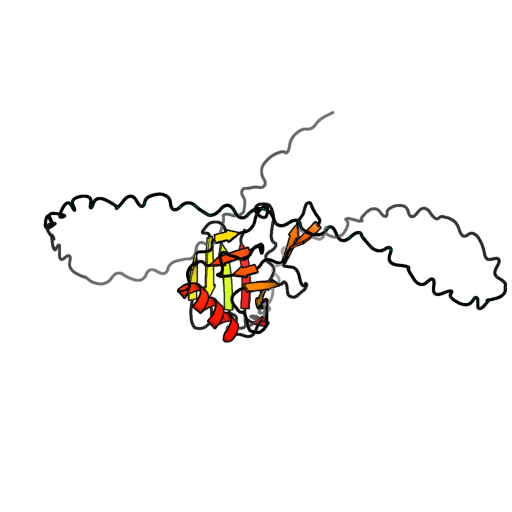.298 1.00 97.62 235 GLN A CA 1
ATOM 1844 C C . GLN A 1 235 ? 7.460 -12.078 -6.720 1.00 97.62 235 GLN A C 1
ATOM 1846 O O . GLN A 1 235 ? 7.965 -11.155 -7.360 1.00 97.62 235 GLN A O 1
ATOM 1851 N N . CYS A 1 236 ? 6.186 -12.068 -6.327 1.00 97.88 236 CYS A N 1
ATOM 1852 C CA . CYS A 1 236 ? 5.301 -10.949 -6.617 1.00 97.88 236 CYS A CA 1
ATOM 1853 C C . CYS A 1 236 ? 5.719 -9.683 -5.866 1.00 97.88 236 CYS A C 1
ATOM 1855 O O . CYS A 1 236 ? 5.747 -8.598 -6.446 1.00 97.88 236 CYS A O 1
ATOM 1857 N N . TRP A 1 237 ? 6.152 -9.824 -4.611 1.00 97.50 237 TRP A N 1
ATOM 1858 C CA . TRP A 1 237 ? 6.719 -8.714 -3.853 1.00 97.50 237 TRP A CA 1
ATOM 1859 C C . TRP A 1 237 ? 7.939 -8.090 -4.530 1.00 97.50 237 TRP A C 1
ATOM 1861 O O . TRP A 1 237 ? 8.004 -6.872 -4.655 1.00 97.50 237 TRP A O 1
ATOM 1871 N N . GLY A 1 238 ? 8.865 -8.909 -5.037 1.00 97.19 238 GLY A N 1
ATOM 1872 C CA . GLY A 1 238 ? 10.033 -8.411 -5.767 1.00 97.19 238 GLY A CA 1
ATOM 1873 C C . GLY A 1 238 ? 9.655 -7.556 -6.983 1.00 97.19 238 GLY A C 1
ATOM 1874 O O . GLY A 1 238 ? 10.324 -6.566 -7.267 1.00 97.19 238 GLY A O 1
ATOM 1875 N N . LYS A 1 239 ? 8.544 -7.871 -7.665 1.00 97.00 239 LYS A N 1
ATOM 1876 C CA . LYS A 1 239 ? 8.022 -7.036 -8.762 1.00 97.00 239 LYS A CA 1
ATOM 1877 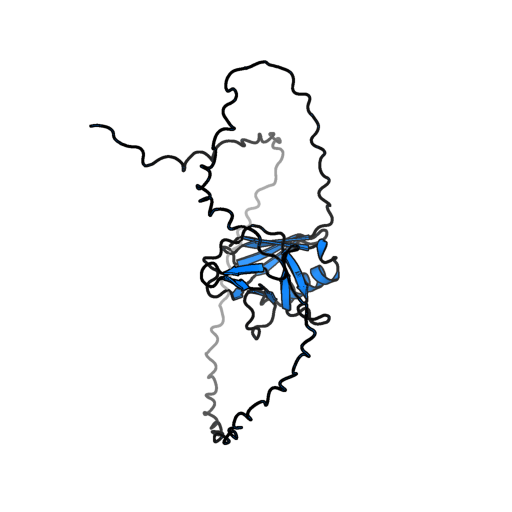C C . LYS A 1 239 ? 7.514 -5.684 -8.264 1.00 97.00 239 LYS A C 1
ATOM 1879 O O . LYS A 1 239 ? 7.801 -4.671 -8.893 1.00 97.00 239 LYS A O 1
ATOM 1884 N N . VAL A 1 240 ? 6.809 -5.655 -7.132 1.00 96.25 240 VAL A N 1
ATOM 1885 C CA . VAL A 1 240 ? 6.358 -4.406 -6.492 1.00 96.25 240 VAL A CA 1
ATOM 1886 C C . VAL A 1 240 ? 7.552 -3.558 -6.048 1.00 96.25 240 VAL A C 1
ATOM 1888 O O . VAL A 1 240 ? 7.573 -2.357 -6.298 1.00 96.25 240 VAL A O 1
ATOM 1891 N N . GLU A 1 241 ? 8.574 -4.166 -5.444 1.00 95.81 241 GLU A N 1
ATOM 1892 C CA . GLU A 1 241 ? 9.793 -3.451 -5.048 1.00 95.81 241 GLU A CA 1
ATOM 1893 C C . GLU A 1 241 ? 10.519 -2.851 -6.252 1.00 95.81 241 GLU A C 1
ATOM 1895 O O . GLU A 1 241 ? 10.923 -1.691 -6.205 1.00 95.81 241 GLU A O 1
ATOM 1900 N N . ASN A 1 242 ? 10.668 -3.613 -7.338 1.00 95.44 242 ASN A N 1
ATOM 1901 C CA . ASN A 1 242 ? 11.293 -3.118 -8.562 1.00 95.44 242 ASN A CA 1
ATOM 1902 C C . ASN A 1 242 ? 10.489 -1.963 -9.165 1.00 95.44 242 ASN A C 1
ATOM 1904 O O . ASN A 1 242 ? 11.065 -0.936 -9.508 1.00 95.44 242 ASN A O 1
ATOM 1908 N N . LEU A 1 243 ? 9.160 -2.078 -9.191 1.00 94.38 243 LEU A N 1
ATOM 1909 C CA . LEU A 1 243 ? 8.260 -1.023 -9.652 1.00 94.38 243 LEU A CA 1
ATOM 1910 C C . LEU A 1 243 ? 8.459 0.276 -8.856 1.00 94.38 243 LEU A C 1
ATOM 1912 O O . LEU A 1 243 ? 8.547 1.346 -9.456 1.00 94.38 243 LEU A O 1
ATOM 1916 N N . VAL A 1 244 ? 8.588 0.195 -7.529 1.00 93.94 244 VAL A N 1
ATOM 1917 C CA . VAL A 1 244 ? 8.829 1.364 -6.663 1.00 93.94 244 VAL A CA 1
ATOM 1918 C C . VAL A 1 244 ? 10.242 1.935 -6.822 1.00 93.94 244 VAL A C 1
ATOM 1920 O O . VAL A 1 244 ? 10.422 3.142 -6.686 1.00 93.94 244 VAL A O 1
ATOM 1923 N N . LYS A 1 245 ? 11.248 1.103 -7.117 1.00 93.75 245 LYS A N 1
ATOM 1924 C CA . LYS A 1 245 ? 12.633 1.553 -7.350 1.00 93.75 245 LYS A CA 1
ATOM 1925 C C . LYS A 1 245 ? 12.825 2.221 -8.711 1.00 93.75 245 LYS A C 1
ATOM 1927 O O . LYS A 1 245 ? 13.601 3.165 -8.815 1.00 93.75 245 LYS A O 1
ATOM 1932 N N . GLU A 1 246 ? 12.175 1.701 -9.749 1.00 93.62 246 GLU A N 1
ATOM 1933 C CA . GLU A 1 246 ? 12.364 2.145 -11.135 1.00 93.62 246 GLU A CA 1
ATOM 1934 C C . GLU A 1 246 ? 11.576 3.417 -11.470 1.00 93.62 246 GLU A C 1
ATOM 1936 O O . GLU A 1 246 ? 11.981 4.173 -12.353 1.00 93.62 246 GLU A O 1
ATOM 1941 N N . ASN A 1 247 ? 10.471 3.677 -10.766 1.00 91.94 247 ASN A N 1
ATOM 1942 C CA . ASN A 1 247 ? 9.582 4.804 -11.040 1.00 91.94 247 ASN A CA 1
ATOM 1943 C C . ASN A 1 247 ? 9.688 5.882 -9.957 1.00 91.94 247 ASN A C 1
ATOM 1945 O O . ASN A 1 247 ? 9.983 5.603 -8.793 1.00 91.94 247 ASN A O 1
ATOM 1949 N N . LYS A 1 248 ? 9.403 7.140 -10.315 1.00 90.94 248 LYS A N 1
ATOM 1950 C CA . LYS A 1 248 ? 9.253 8.196 -9.308 1.00 90.94 248 LYS A CA 1
ATOM 1951 C C . LYS A 1 248 ? 7.944 7.984 -8.549 1.00 90.94 248 LYS A C 1
ATOM 1953 O O . LYS A 1 248 ? 6.984 7.428 -9.076 1.00 90.94 248 LYS A O 1
ATOM 1958 N N . ARG A 1 249 ? 7.886 8.486 -7.313 1.00 84.69 249 ARG A N 1
ATOM 1959 C CA . ARG A 1 249 ? 6.712 8.339 -6.430 1.00 84.69 249 ARG A CA 1
ATOM 1960 C C . ARG A 1 249 ? 5.413 8.841 -7.074 1.00 84.69 249 ARG A C 1
ATOM 1962 O O . ARG A 1 249 ? 4.381 8.200 -6.935 1.00 84.69 249 ARG A O 1
ATOM 1969 N N . GLU A 1 250 ? 5.494 9.935 -7.828 1.00 85.75 250 GLU A N 1
ATOM 1970 C CA . GLU A 1 250 ? 4.357 10.585 -8.500 1.00 85.75 250 GLU A CA 1
ATOM 1971 C C . GLU A 1 250 ? 3.813 9.794 -9.709 1.00 85.75 250 GLU A C 1
ATOM 1973 O O . GLU A 1 250 ? 2.701 10.051 -10.187 1.00 85.75 250 GLU A O 1
ATOM 1978 N N . ASP A 1 251 ? 4.584 8.819 -10.200 1.00 89.19 251 ASP A N 1
ATOM 1979 C CA . ASP A 1 251 ? 4.252 8.032 -11.389 1.00 89.19 251 ASP A CA 1
ATOM 1980 C C . ASP A 1 251 ? 3.492 6.744 -11.051 1.00 89.19 251 ASP A C 1
ATOM 1982 O O . ASP A 1 251 ? 2.973 6.086 -11.953 1.00 89.19 251 ASP A O 1
ATOM 1986 N N . ILE A 1 252 ? 3.393 6.386 -9.766 1.00 90.75 252 ILE A N 1
ATOM 1987 C CA . ILE A 1 252 ? 2.710 5.175 -9.311 1.00 90.75 252 ILE A CA 1
ATOM 1988 C C . ILE A 1 252 ? 1.389 5.562 -8.655 1.00 90.75 252 ILE A C 1
ATOM 1990 O O . ILE A 1 252 ? 1.363 6.176 -7.590 1.00 90.75 252 ILE A O 1
ATOM 1994 N N . GLN A 1 253 ? 0.280 5.158 -9.269 1.00 90.62 253 GLN A N 1
ATOM 1995 C CA . GLN A 1 253 ? -1.054 5.374 -8.717 1.00 90.62 253 GLN A CA 1
ATOM 1996 C C . GLN A 1 253 ? -1.655 4.053 -8.268 1.00 90.62 253 GLN A C 1
ATOM 1998 O O . GLN A 1 253 ? -1.827 3.139 -9.074 1.00 90.62 253 GLN A O 1
ATOM 2003 N N . LEU A 1 254 ? -2.026 3.969 -6.991 1.00 91.62 254 LEU A N 1
ATOM 2004 C CA . LEU A 1 254 ? -2.816 2.861 -6.474 1.00 91.62 254 LEU A CA 1
ATOM 2005 C C . LEU A 1 254 ? -4.282 3.276 -6.316 1.00 91.62 254 LEU A C 1
ATOM 2007 O O . LEU A 1 254 ? -4.597 4.245 -5.624 1.00 91.62 254 LEU A O 1
ATOM 2011 N N . ALA A 1 255 ? -5.178 2.493 -6.909 1.00 89.88 255 ALA A N 1
ATOM 2012 C CA . ALA A 1 255 ? -6.611 2.553 -6.673 1.00 89.88 255 ALA A CA 1
ATOM 2013 C C . ALA A 1 255 ? -7.056 1.352 -5.826 1.00 89.88 255 ALA A C 1
ATOM 2015 O O . ALA A 1 255 ? -6.684 0.209 -6.094 1.00 89.88 255 ALA A O 1
ATOM 2016 N N . LEU A 1 256 ? -7.865 1.615 -4.799 1.00 87.19 256 LEU A N 1
ATOM 2017 C CA . LEU A 1 256 ? -8.448 0.588 -3.936 1.00 87.19 256 LEU A CA 1
ATOM 2018 C C . LEU A 1 256 ? -9.946 0.475 -4.226 1.00 87.19 256 LEU A C 1
ATOM 2020 O O . LEU A 1 256 ? -10.690 1.432 -4.003 1.00 87.19 256 LEU A O 1
ATOM 2024 N N . PHE A 1 257 ? -10.384 -0.697 -4.683 1.00 82.94 257 PHE A N 1
ATOM 2025 C CA . PHE A 1 257 ? -11.793 -1.034 -4.863 1.00 82.94 257 PHE A CA 1
ATOM 2026 C C . PHE A 1 257 ? -12.186 -2.015 -3.758 1.00 82.94 257 PHE A C 1
ATOM 2028 O O . PHE A 1 257 ? -11.892 -3.213 -3.830 1.00 82.94 257 PHE A O 1
ATOM 2035 N N . LEU A 1 258 ? -12.777 -1.456 -2.699 1.00 77.50 258 LEU A N 1
ATOM 2036 C CA . LEU A 1 258 ? -13.278 -2.181 -1.530 1.00 77.50 258 LEU A CA 1
ATOM 2037 C C . LEU A 1 258 ? -14.776 -2.453 -1.619 1.00 77.50 258 LEU A C 1
ATOM 2039 O O . LEU A 1 258 ? -15.509 -1.545 -2.082 1.00 77.50 258 LEU A O 1
#